Protein AF-0000000075973273 (afdb_homodimer)

pLDDT: mean 91.31, std 11.14, range [22.12, 98.62]

Secondary structure (DSSP, 8-state):
-PPEEEE--GGGT-EEEEEEEES-S-HHHHHHHHHTT---SEEE-GGG-S-HHHHHHHHHHHHHHHHTT--SSSSHHHHHHHHH-S-S-HHHHHHHHB--TT-S-EEEEEEESSS--THHHHGGG--SEEE-GGGGGGT--HHHHHHHHT--HHHHTTS-HHHHHHHHHHHTTTTTS--/-PPEEEE--GGGT-EEEEEEEES-S-HHHHHHHHHTT---SEEE-GGG-S-HHHHHHHHHHHHHHHHTT--SSSSHHHHHHHHH-S-S-HHHHHHHHB--TT-S-EEEEEEESSS--THHHHGGG--SEEE-GGGGGGT--HHHHHHHHT--HHHHTTS-HHHHHHHHHHHTTTTTS--

InterPro domains:
  IPR013926 CGI121/TPRKB [PF08617] (21-173)
  IPR013926 CGI121/TPRKB [PTHR15840] (7-174)
  IPR036504 CGI121/TPRKB superfamily [G3DSA:3.30.2380.10] (3-175)
  IPR036504 CGI121/TPRKB superfamily [SSF143870] (15-152)

Radius of gyration: 20.42 Å; Cα contacts (8 Å, |Δi|>4): 675; chains: 2; bounding box: 38×59×50 Å

Organism: Ladona fulva (NCBI:txid123851)

Solvent-accessible surface area (backbone atoms only — not comparable to full-atom values): 19280 Å² total; per-residue (Å²): 129,78,62,46,75,44,78,45,42,70,92,67,53,34,33,37,35,42,38,27,35,37,72,34,74,48,35,48,62,51,51,53,35,48,76,70,61,76,49,76,50,28,54,30,33,40,40,68,37,78,50,72,48,57,52,51,54,20,41,43,54,20,52,54,28,48,75,65,72,56,57,89,47,94,44,58,41,56,25,24,32,32,31,65,28,65,56,86,47,60,69,58,17,41,61,67,37,24,66,53,59,80,43,37,50,36,30,40,38,28,69,27,65,66,91,66,54,54,49,73,71,49,57,80,72,55,52,50,43,74,47,66,62,86,54,40,56,81,54,34,34,65,69,60,37,28,62,70,67,66,54,52,73,74,47,52,76,63,34,54,66,69,40,54,50,46,10,42,35,37,33,48,64,51,69,70,59,74,124,131,80,62,48,73,44,76,44,41,71,92,66,54,34,32,38,36,41,39,28,35,36,70,36,73,48,35,46,61,50,50,52,35,48,76,70,61,75,47,76,52,30,53,29,33,41,40,70,36,78,50,72,49,56,52,50,53,21,41,41,53,20,52,54,28,48,76,66,73,57,60,88,49,94,43,58,42,56,25,26,33,32,31,65,27,65,56,86,48,58,69,59,16,42,61,67,36,26,66,52,59,80,42,38,50,36,30,40,37,29,69,27,65,68,90,64,54,53,49,74,72,49,56,82,72,54,54,51,44,74,45,68,61,86,54,40,54,83,53,35,35,66,70,60,38,28,61,70,66,67,56,51,72,75,45,52,76,63,34,55,65,69,40,55,50,46,9,41,37,37,33,49,64,52,71,70,59,74,124

Sequence (358 aa):
MTPEEFELDKSTNSFVQIALFRNVQNTKELKAMLLSGQLECSMINPALILAPFQIVIAVNKAVLSENQKKLTTRNVFTEVLYNLSASKNITQSLKRFGINEDDKSLVVVAIRKNEISSLDRVLPLISGDQCPIGEIKSLTDITLIQKTYNVKDEELKASQLLDSIVSRISAKDIFTFKMMTPEEFELDKSTNSFVQIALFRNVQNTKELKAMLLSGQLECSMINPALILAPFQIVIAVNKAVLSENQKKLTTRNVFTEVLYNLSASKNITQSLKRFGINEDDKSLVVVAIRKNEISSLDRVLPLISGDQCPIGEIKSLTDITLIQKTYNVKDEELKASQLLDSIVSRISAKDIFTFKM

Nearest PDB structures (foldseek):
  3enp-assembly2_A  TM=9.331E-01  e=2.075E-17  Homo sapiens
  7sza-assembly1_B  TM=9.615E-01  e=9.209E-17  Homo sapiens
  4ww9-assembly1_B  TM=8.435E-01  e=1.060E-13  Saccharomyces cerevisiae S288C
  4xah-assembly1_A  TM=8.588E-01  e=2.365E-13  Saccharomyces cerevisiae S288C
  4wwa-assembly1_B  TM=8.255E-01  e=2.210E-12  Saccharomyces cerevisiae S288C

Structure (mmCIF, N/CA/C/O backbone):
data_AF-0000000075973273-model_v1
#
loop_
_entity.id
_entity.type
_entity.pdbx_description
1 polymer 'EKC/KEOPS complex subunit TPRKB'
#
loop_
_atom_site.group_PDB
_atom_site.id
_atom_site.type_symbol
_atom_site.label_atom_id
_atom_site.label_alt_id
_atom_site.label_comp_id
_atom_site.label_asym_id
_atom_site.label_entity_id
_atom_site.label_seq_id
_atom_site.pdbx_PDB_ins_code
_atom_site.Cartn_x
_atom_site.Cartn_y
_atom_site.Cartn_z
_atom_site.occupancy
_atom_site.B_iso_or_equiv
_atom_site.auth_seq_id
_atom_site.auth_comp_id
_atom_site.auth_asym_id
_atom_site.auth_atom_id
_atom_site.pdbx_PDB_model_num
ATOM 1 N N . MET A 1 1 ? 4.047 23.016 -12.125 1 66.06 1 MET A N 1
ATOM 2 C CA . MET A 1 1 ? 4.289 21.578 -12.148 1 66.06 1 MET A CA 1
ATOM 3 C C . MET A 1 1 ? 3.053 20.797 -11.695 1 66.06 1 MET A C 1
ATOM 5 O O . MET A 1 1 ? 2.289 21.281 -10.859 1 66.06 1 MET A O 1
ATOM 9 N N . THR A 1 2 ? 2.715 19.812 -12.422 1 75.5 2 THR A N 1
ATOM 10 C CA . THR A 1 2 ? 1.465 19.094 -12.203 1 75.5 2 THR A CA 1
ATOM 11 C C . THR A 1 2 ? 1.601 18.109 -11.047 1 75.5 2 THR A C 1
ATOM 13 O O . THR A 1 2 ? 2.609 17.406 -10.938 1 75.5 2 THR A O 1
ATOM 16 N N . PRO A 1 3 ? 0.716 18.188 -10.141 1 81.06 3 PRO A N 1
ATOM 17 C CA . PRO A 1 3 ? 0.708 17.203 -9.055 1 81.06 3 PRO A CA 1
ATOM 18 C C . PRO A 1 3 ? 0.688 15.773 -9.562 1 81.06 3 PRO A C 1
ATOM 20 O O . PRO A 1 3 ? 0.184 15.508 -10.656 1 81.06 3 PRO A O 1
ATOM 23 N N . GLU A 1 4 ? 1.385 14.914 -8.836 1 85.25 4 GLU A N 1
ATOM 24 C CA . GLU A 1 4 ? 1.344 13.5 -9.195 1 85.25 4 GLU A CA 1
ATOM 25 C C . GLU A 1 4 ? 0.091 12.828 -8.641 1 85.25 4 GLU A C 1
ATOM 27 O O . GLU A 1 4 ? -0.347 13.141 -7.531 1 85.25 4 GLU A O 1
ATOM 32 N N . GLU A 1 5 ? -0.424 11.945 -9.516 1 86.5 5 GLU A N 1
ATOM 33 C CA . GLU A 1 5 ? -1.646 11.25 -9.133 1 86.5 5 GLU A CA 1
ATOM 34 C C . GLU A 1 5 ? -1.407 9.742 -9.016 1 86.5 5 GLU A C 1
ATOM 36 O O . GLU A 1 5 ? -0.695 9.156 -9.828 1 86.5 5 GLU A O 1
ATOM 41 N N . PHE A 1 6 ? -1.956 9.164 -7.914 1 87.06 6 PHE A N 1
ATOM 42 C CA . PHE A 1 6 ? -1.873 7.727 -7.672 1 87.06 6 PHE A CA 1
ATOM 43 C C . PHE A 1 6 ? -3.262 7.133 -7.465 1 87.06 6 PHE A C 1
ATOM 45 O O . PHE A 1 6 ? -4.133 7.773 -6.871 1 87.06 6 PHE A O 1
ATOM 52 N N . GLU A 1 7 ? -3.473 5.992 -8.07 1 85.19 7 GLU A N 1
ATOM 53 C CA . GLU A 1 7 ? -4.742 5.309 -7.855 1 85.19 7 GLU A CA 1
ATOM 54 C C . GLU A 1 7 ? -4.758 4.578 -6.516 1 85.19 7 GLU A C 1
ATOM 56 O O . GLU A 1 7 ? -3.766 3.951 -6.133 1 85.19 7 GLU A O 1
ATOM 61 N N . LEU A 1 8 ? -5.82 4.801 -5.75 1 89.94 8 LEU A N 1
ATOM 62 C CA . LEU A 1 8 ? -6.066 4.051 -4.523 1 89.94 8 LEU A CA 1
ATOM 63 C C . LEU A 1 8 ? -6.727 2.711 -4.832 1 89.94 8 LEU A C 1
ATOM 65 O O . LEU A 1 8 ? -6.777 2.289 -5.988 1 89.94 8 LEU A O 1
ATOM 69 N N . ASP A 1 9 ? -7.074 1.995 -3.746 1 85.81 9 ASP A N 1
ATOM 70 C CA . ASP A 1 9 ? -7.836 0.767 -3.949 1 85.81 9 ASP A CA 1
ATOM 71 C C . ASP A 1 9 ? -9.07 1.024 -4.809 1 85.81 9 ASP A C 1
ATOM 73 O O . ASP A 1 9 ? -9.797 1.996 -4.59 1 85.81 9 ASP A O 1
ATOM 77 N N . LYS A 1 10 ? -9.219 0.272 -5.832 1 79.38 10 LYS A N 1
ATOM 78 C CA . LYS A 1 10 ? -10.305 0.473 -6.781 1 79.38 10 LYS A CA 1
ATOM 79 C C . LYS A 1 10 ? -11.656 0.5 -6.074 1 79.38 10 LYS A C 1
ATOM 81 O O . LYS A 1 10 ? -12.586 1.179 -6.516 1 79.38 10 LYS A O 1
ATOM 86 N N . SER A 1 11 ? -11.742 -0.285 -4.98 1 81.69 11 SER A N 1
ATOM 87 C CA . SER A 1 11 ? -12.992 -0.301 -4.234 1 81.69 11 SER A CA 1
ATOM 88 C C . SER A 1 11 ? -13.328 1.084 -3.693 1 81.69 11 SER A C 1
ATOM 90 O O . SER A 1 11 ? -14.477 1.349 -3.324 1 81.69 11 SER A O 1
ATOM 92 N N . THR A 1 12 ? -12.367 1.935 -3.619 1 86.19 12 THR A N 1
ATOM 93 C CA . THR A 1 12 ? -12.594 3.271 -3.084 1 86.19 12 THR A CA 1
ATOM 94 C C . THR A 1 12 ? -13.07 4.219 -4.184 1 86.19 12 THR A C 1
ATOM 96 O O . THR A 1 12 ? -13.586 5.301 -3.896 1 86.19 12 THR A O 1
ATOM 99 N N . ASN A 1 13 ? -12.828 3.953 -5.422 1 86.81 13 ASN A N 1
ATOM 100 C CA . ASN A 1 13 ? -13.117 4.805 -6.566 1 86.81 13 ASN A CA 1
ATOM 101 C C . ASN A 1 13 ? -12.523 6.199 -6.395 1 86.81 13 ASN A C 1
ATOM 103 O O . ASN A 1 13 ? -13.211 7.203 -6.605 1 86.81 13 ASN A O 1
ATOM 107 N N . SER A 1 14 ? -11.32 6.184 -5.875 1 90.88 14 SER A N 1
ATOM 108 C CA . SER A 1 14 ? -10.688 7.457 -5.547 1 90.88 14 SER A CA 1
ATOM 109 C C . SER A 1 14 ? -9.234 7.484 -6 1 90.88 14 SER A C 1
ATOM 111 O O . SER A 1 14 ? -8.633 6.434 -6.242 1 90.88 14 SER A O 1
ATOM 113 N N . PHE A 1 15 ? -8.742 8.695 -6.164 1 92.19 15 PHE A N 1
ATOM 114 C CA . PHE A 1 15 ? -7.344 8.969 -6.484 1 92.19 15 PHE A CA 1
ATOM 115 C C . PHE A 1 15 ? -6.73 9.922 -5.469 1 92.19 15 PHE A C 1
ATOM 117 O O . PHE A 1 15 ? -7.445 10.711 -4.844 1 92.19 15 PHE A O 1
ATOM 124 N N . VAL A 1 16 ? -5.484 9.75 -5.344 1 94.69 16 VAL A N 1
ATOM 125 C CA . VAL A 1 16 ? -4.773 10.695 -4.488 1 94.69 16 VAL A CA 1
ATOM 126 C C . VAL A 1 16 ? -3.812 11.531 -5.332 1 94.69 16 VAL A C 1
ATOM 128 O O . VAL A 1 16 ? -3.172 11.016 -6.25 1 94.69 16 VAL A O 1
ATOM 131 N N . GLN A 1 17 ? -3.844 12.789 -5.078 1 95.44 17 GLN A N 1
ATOM 132 C CA . GLN A 1 17 ? -2.91 13.727 -5.699 1 95.44 17 GLN A CA 1
ATOM 133 C C . GLN A 1 17 ? -1.927 14.281 -4.676 1 95.44 17 GLN A C 1
ATOM 135 O O . GLN A 1 17 ? -2.326 14.688 -3.582 1 95.44 17 GLN A O 1
ATOM 140 N N . ILE A 1 18 ? -0.622 14.258 -5.02 1 96.75 18 ILE A N 1
ATOM 141 C CA . ILE A 1 18 ? 0.433 14.664 -4.098 1 96.75 18 ILE A CA 1
ATOM 142 C C . ILE A 1 18 ? 1.313 15.727 -4.758 1 96.75 18 ILE A C 1
ATOM 144 O O . ILE A 1 18 ? 1.736 15.562 -5.906 1 96.75 18 ILE A O 1
ATOM 148 N N . ALA A 1 19 ? 1.537 16.828 -4.07 1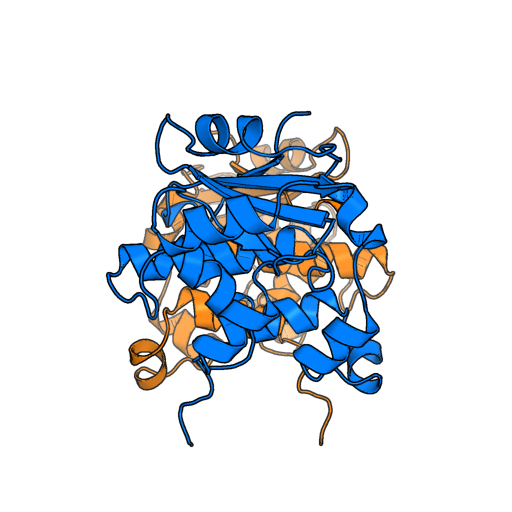 97.19 19 ALA A N 1
ATOM 149 C CA . ALA A 1 19 ? 2.445 17.875 -4.535 1 97.19 19 ALA A CA 1
ATOM 150 C C . ALA A 1 19 ? 3.455 18.234 -3.451 1 97.19 19 ALA A C 1
ATOM 152 O O . ALA A 1 19 ? 3.107 18.312 -2.27 1 97.19 19 ALA A O 1
ATOM 153 N N . LEU A 1 20 ? 4.68 18.469 -3.869 1 97.56 20 LEU A N 1
ATOM 154 C CA . LEU A 1 20 ? 5.77 18.859 -2.977 1 97.56 20 LEU A CA 1
ATOM 155 C C . LEU A 1 20 ? 6.152 20.328 -3.195 1 97.56 20 LEU A C 1
ATOM 157 O O . LEU A 1 20 ? 6.254 20.781 -4.336 1 97.56 20 LEU A O 1
ATOM 161 N N . PHE A 1 21 ? 6.348 21.078 -2.059 1 98.06 21 PHE A N 1
ATOM 162 C CA . PHE A 1 21 ? 6.758 22.469 -2.133 1 98.06 21 PHE A CA 1
ATOM 163 C C . PHE A 1 21 ? 7.992 22.719 -1.277 1 98.06 21 PHE A C 1
ATOM 165 O O . PHE A 1 21 ? 8.117 22.172 -0.18 1 98.06 21 PHE A O 1
ATOM 172 N N . ARG A 1 22 ? 8.844 23.594 -1.781 1 97.88 22 ARG A N 1
ATOM 173 C CA . ARG A 1 22 ? 9.984 24.141 -1.048 1 97.88 22 ARG A CA 1
ATOM 174 C C . ARG A 1 22 ? 9.914 25.656 -0.975 1 97.88 22 ARG A C 1
ATOM 176 O O . ARG A 1 22 ? 9.109 26.281 -1.675 1 97.88 22 ARG A O 1
ATOM 183 N N . ASN A 1 23 ? 10.688 26.25 -0.032 1 98.12 23 ASN A N 1
ATOM 184 C CA . ASN A 1 23 ? 10.789 27.688 0.14 1 98.12 23 ASN A CA 1
ATOM 185 C C . ASN A 1 23 ? 9.422 28.328 0.35 1 98.12 23 ASN A C 1
ATOM 187 O O . ASN A 1 23 ? 9.109 29.344 -0.267 1 98.12 23 ASN A O 1
ATOM 191 N N . VAL A 1 24 ? 8.633 27.672 1.086 1 98.5 24 VAL A N 1
ATOM 192 C CA . VAL A 1 24 ? 7.297 28.188 1.363 1 98.5 24 VAL A CA 1
ATOM 193 C C . VAL A 1 24 ? 7.387 29.375 2.312 1 98.5 24 VAL A C 1
ATOM 195 O O . VAL A 1 24 ? 8.109 29.328 3.311 1 98.5 24 VAL A O 1
ATOM 198 N N . GLN A 1 25 ? 6.562 30.391 2.068 1 98.31 25 GLN A N 1
ATOM 199 C CA . GLN A 1 25 ? 6.695 31.656 2.795 1 98.31 25 GLN A CA 1
ATOM 200 C C . GLN A 1 25 ? 5.469 31.906 3.668 1 98.31 25 GLN A C 1
ATOM 202 O O . GLN A 1 25 ? 5.488 32.812 4.523 1 98.31 25 GLN A O 1
ATOM 207 N N . ASN A 1 26 ? 4.438 31.266 3.492 1 98.31 26 ASN A N 1
ATOM 208 C CA . ASN A 1 26 ? 3.205 31.609 4.188 1 98.31 26 ASN A CA 1
ATOM 209 C C . ASN A 1 26 ? 2.609 30.406 4.914 1 98.31 26 ASN A C 1
ATOM 211 O O . ASN A 1 26 ? 1.39 30.234 4.926 1 98.31 26 ASN A O 1
ATOM 215 N N . THR A 1 27 ? 3.42 29.516 5.508 1 98.25 27 THR A N 1
ATOM 216 C CA . THR A 1 27 ? 2.973 28.312 6.188 1 98.25 27 THR A CA 1
ATOM 217 C C . THR A 1 27 ? 2.059 28.656 7.359 1 98.25 27 THR A C 1
ATOM 219 O O . THR A 1 27 ? 1.108 27.922 7.645 1 98.25 27 THR A O 1
ATOM 222 N N . LYS A 1 28 ? 2.34 29.719 8.086 1 97.88 28 LYS A N 1
ATOM 223 C CA . LYS A 1 28 ? 1.502 30.141 9.203 1 97.88 28 LYS A CA 1
ATOM 224 C C . LYS A 1 28 ? 0.063 30.375 8.75 1 97.88 28 LYS A C 1
ATOM 226 O O . LYS A 1 28 ? -0.879 29.922 9.406 1 97.88 28 LYS A O 1
ATOM 231 N N . GLU A 1 29 ? -0.083 31.109 7.703 1 98.06 29 GLU A N 1
ATOM 232 C CA . GLU A 1 29 ? -1.403 31.391 7.145 1 98.06 29 GLU A CA 1
ATOM 233 C C . GLU A 1 29 ? -2.096 30.109 6.695 1 98.06 29 GLU A C 1
ATOM 235 O O . GLU A 1 29 ? -3.291 29.938 6.934 1 98.06 29 GLU A O 1
ATOM 240 N N . LEU A 1 30 ? -1.359 29.25 6.023 1 98.19 30 LEU A N 1
ATOM 241 C CA . LEU A 1 30 ? -1.908 27.984 5.547 1 98.19 30 LEU A CA 1
ATOM 242 C C . LEU A 1 30 ? -2.412 27.141 6.711 1 98.19 30 LEU A C 1
ATOM 244 O O . LEU A 1 30 ? -3.508 26.578 6.645 1 98.19 30 LEU A O 1
ATOM 248 N N . LYS A 1 31 ? -1.587 27.047 7.695 1 97.75 31 LYS A N 1
ATOM 249 C CA . LYS A 1 31 ? -1.957 26.266 8.875 1 97.75 31 LYS A CA 1
ATOM 250 C C . LYS A 1 31 ? -3.242 26.797 9.5 1 97.75 31 LYS A C 1
ATOM 252 O O . LYS A 1 31 ? -4.117 26.031 9.898 1 97.75 31 LYS A O 1
ATOM 257 N N . ALA A 1 32 ? -3.412 28.078 9.617 1 97 32 ALA A N 1
ATOM 258 C CA . ALA A 1 32 ? -4.621 28.703 10.148 1 97 32 ALA A CA 1
ATOM 259 C C . ALA A 1 32 ? -5.844 28.328 9.312 1 97 32 ALA A C 1
ATOM 261 O O . ALA A 1 32 ? -6.914 28.047 9.859 1 97 32 ALA A O 1
ATOM 262 N N . MET A 1 33 ? -5.699 28.312 8.062 1 96.88 33 MET A N 1
ATOM 263 C CA . MET A 1 33 ? -6.797 27.969 7.168 1 96.88 33 MET A CA 1
ATOM 264 C C . MET A 1 33 ? -7.184 26.5 7.332 1 96.88 33 MET A C 1
ATOM 266 O O . MET A 1 33 ? -8.367 26.141 7.246 1 96.88 33 MET A O 1
ATOM 270 N N . LEU A 1 34 ? -6.203 25.609 7.523 1 95.94 34 LEU A N 1
ATOM 271 C CA . LEU A 1 34 ? -6.469 24.203 7.762 1 95.94 34 LEU A CA 1
ATOM 272 C C . LEU A 1 34 ? -7.277 24 9.039 1 95.94 34 LEU A C 1
ATOM 274 O O . LEU A 1 34 ? -8.266 23.266 9.047 1 95.94 34 LEU A O 1
ATOM 278 N N . LEU A 1 35 ? -6.836 24.688 10.07 1 94.12 35 LEU A N 1
ATOM 279 C CA . LEU A 1 35 ? -7.449 24.547 11.383 1 94.12 35 LEU A CA 1
ATOM 280 C C . LEU A 1 35 ? -8.875 25.078 11.375 1 94.12 35 LEU A C 1
ATOM 282 O O . LEU A 1 35 ? -9.742 24.562 12.094 1 94.12 35 LEU A O 1
ATOM 286 N N . SER A 1 36 ? -9.164 26 10.516 1 95.06 36 SER A N 1
ATOM 287 C CA . SER A 1 36 ? -10.5 26.594 10.445 1 95.06 36 SER A CA 1
ATOM 288 C C . SER A 1 36 ? -11.383 25.828 9.453 1 95.06 36 SER A C 1
ATOM 290 O O . SER A 1 36 ? -12.555 26.188 9.273 1 95.06 36 SER A O 1
ATOM 292 N N . GLY A 1 37 ? -10.828 24.906 8.75 1 93.38 37 GLY A N 1
ATOM 293 C CA . GLY A 1 37 ? -11.609 24.078 7.848 1 93.38 37 GLY A CA 1
ATOM 294 C C . GLY A 1 37 ? -11.82 24.703 6.484 1 93.38 37 GLY A C 1
ATOM 295 O O . GLY A 1 37 ? -12.68 24.266 5.719 1 93.38 37 GLY A O 1
ATOM 296 N N . GLN A 1 38 ? -11.031 25.641 6.129 1 95.06 38 GLN A N 1
ATOM 297 C CA . GLN A 1 38 ? -11.195 26.344 4.867 1 95.06 38 GLN A CA 1
ATOM 298 C C . GLN A 1 38 ? -10.531 25.594 3.717 1 95.06 38 GLN A C 1
ATOM 300 O O . GLN A 1 38 ? -10.797 25.875 2.547 1 95.06 38 GLN A O 1
ATOM 305 N N . LEU A 1 39 ? -9.633 24.734 4.047 1 95.75 39 LEU A N 1
ATOM 306 C CA . LEU A 1 39 ? -8.922 23.969 3.027 1 95.75 39 LEU A CA 1
ATOM 307 C C . LEU A 1 39 ? -9.281 22.5 3.105 1 95.75 39 LEU A C 1
ATOM 309 O O . LEU A 1 39 ? -9.359 21.922 4.195 1 95.75 39 LEU A O 1
ATOM 313 N N . GLU A 1 40 ? -9.539 21.906 1.957 1 94.5 40 GLU A N 1
ATOM 314 C CA . GLU A 1 40 ? -9.828 20.484 1.852 1 94.5 40 GLU A CA 1
ATOM 315 C C . GLU A 1 40 ? -8.609 19.719 1.353 1 94.5 40 GLU A C 1
ATOM 317 O O . GLU A 1 40 ? -8.586 19.234 0.213 1 94.5 40 GLU A O 1
ATOM 322 N N . CYS A 1 41 ? -7.656 19.547 2.215 1 97.5 41 CYS A N 1
ATOM 323 C CA . CYS A 1 41 ? -6.418 18.828 1.931 1 97.5 41 CYS A CA 1
ATOM 324 C C . CYS A 1 41 ? -5.652 18.531 3.215 1 97.5 41 CYS A C 1
ATOM 326 O O . CYS A 1 41 ? -6.043 18.969 4.293 1 97.5 41 CYS A O 1
ATOM 328 N N . SER A 1 42 ? -4.676 17.672 3.086 1 97.94 42 SER A N 1
ATOM 329 C CA . SER A 1 42 ? -3.674 17.5 4.137 1 97.94 42 SER A CA 1
ATOM 330 C C . SER A 1 42 ? -2.375 18.219 3.777 1 97.94 42 SER A C 1
ATOM 332 O O . SER A 1 42 ? -1.973 18.234 2.613 1 97.94 42 SER A O 1
ATOM 334 N N . MET A 1 43 ? -1.73 18.797 4.715 1 98.62 43 MET A N 1
ATOM 335 C CA . MET A 1 43 ? -0.371 19.312 4.555 1 98.62 43 MET A CA 1
ATOM 336 C C . MET A 1 43 ? 0.582 18.625 5.535 1 98.62 43 MET A C 1
ATOM 338 O O . MET A 1 43 ? 0.381 18.703 6.75 1 98.62 43 MET A O 1
ATOM 342 N N . ILE A 1 44 ? 1.615 18.016 4.992 1 98.62 44 ILE A N 1
ATOM 343 C CA . ILE A 1 44 ? 2.447 17.062 5.73 1 98.62 44 ILE A CA 1
ATOM 344 C C . ILE A 1 44 ? 3.887 17.578 5.777 1 98.62 44 ILE A C 1
ATOM 346 O O . ILE A 1 44 ? 4.395 18.109 4.789 1 98.62 44 ILE A O 1
ATOM 350 N N . ASN A 1 45 ? 4.504 17.391 6.914 1 98.06 45 ASN A N 1
ATOM 351 C CA . ASN A 1 45 ? 5.941 17.609 7.055 1 98.06 45 ASN A CA 1
ATOM 352 C C . ASN A 1 45 ? 6.746 16.609 6.242 1 98.06 45 ASN A C 1
ATOM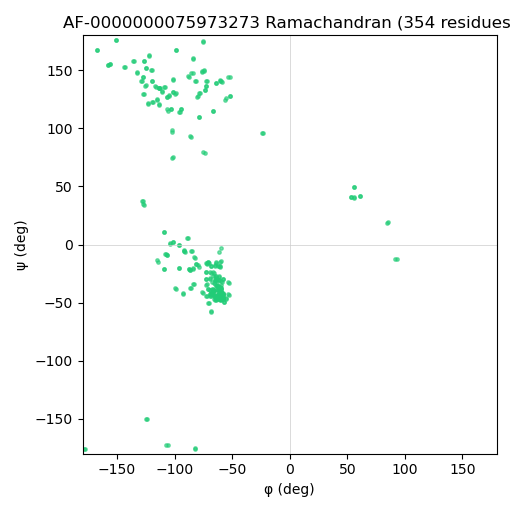 354 O O . ASN A 1 45 ? 6.754 15.414 6.559 1 98.06 45 ASN A O 1
ATOM 358 N N . PRO A 1 46 ? 7.477 17.047 5.25 1 98 46 PRO A N 1
ATOM 359 C CA . PRO A 1 46 ? 8.18 16.109 4.379 1 98 46 PRO A CA 1
ATOM 360 C C . PRO A 1 46 ? 9.32 15.383 5.094 1 98 46 PRO A C 1
ATOM 362 O O . PRO A 1 46 ? 9.766 14.328 4.641 1 98 46 PRO A O 1
ATOM 365 N N . ALA A 1 47 ? 9.805 15.875 6.195 1 97.81 47 ALA A N 1
ATOM 366 C CA . ALA A 1 47 ? 10.938 15.281 6.906 1 97.81 47 ALA A CA 1
ATOM 367 C C . ALA A 1 47 ? 10.609 13.867 7.367 1 97.81 47 ALA A C 1
ATOM 369 O O . ALA A 1 47 ? 11.516 13.055 7.578 1 97.81 47 ALA A O 1
ATOM 370 N N . LEU A 1 48 ? 9.305 13.539 7.414 1 97.69 48 LEU A N 1
ATOM 371 C CA . LEU A 1 48 ? 8.883 12.258 7.965 1 97.69 48 LEU A CA 1
ATO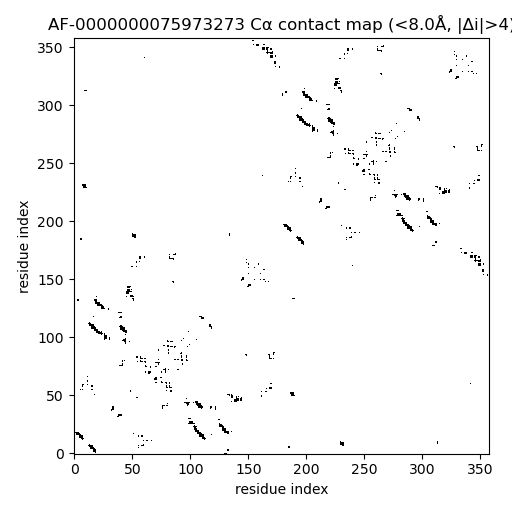M 372 C C . LEU A 1 48 ? 8.375 11.336 6.867 1 97.69 48 LEU A C 1
ATOM 374 O O . LEU A 1 48 ? 7.785 10.289 7.152 1 97.69 48 LEU A O 1
ATOM 378 N N . ILE A 1 49 ? 8.562 11.68 5.637 1 97.75 49 ILE A N 1
ATOM 379 C CA . ILE A 1 49 ? 8.078 10.906 4.508 1 97.75 49 ILE A CA 1
ATOM 380 C C . ILE A 1 49 ? 9.258 10.336 3.721 1 97.75 49 ILE A C 1
ATOM 382 O O . ILE A 1 49 ? 10.109 11.086 3.24 1 97.75 49 ILE A O 1
ATOM 386 N N . LEU A 1 50 ? 9.312 9.07 3.625 1 95.81 50 LEU A N 1
ATOM 387 C CA . LEU A 1 50 ? 10.398 8.398 2.93 1 95.81 50 LEU A CA 1
ATOM 388 C C . LEU A 1 50 ? 10.109 8.297 1.437 1 95.81 50 LEU A C 1
ATOM 390 O O . LEU A 1 50 ? 11.031 8.328 0.618 1 95.81 50 LEU A O 1
ATOM 394 N N . ALA A 1 51 ? 8.844 8.062 1.036 1 94.06 51 ALA A N 1
ATOM 395 C CA . ALA A 1 51 ? 8.406 7.875 -0.347 1 94.06 51 ALA A CA 1
ATOM 396 C C . ALA A 1 51 ? 6.922 8.172 -0.501 1 94.06 51 ALA A C 1
ATOM 398 O O . ALA A 1 51 ? 6.156 8.07 0.462 1 94.06 51 ALA A O 1
ATOM 399 N N . PRO A 1 52 ? 6.461 8.562 -1.731 1 95 52 PRO A N 1
ATOM 400 C CA . PRO A 1 52 ? 5.039 8.852 -1.947 1 95 52 PRO A CA 1
ATOM 401 C C . PRO A 1 52 ? 4.145 7.66 -1.613 1 95 52 PRO A C 1
ATOM 403 O O . PRO A 1 52 ? 3.006 7.844 -1.171 1 95 52 PRO A O 1
ATOM 406 N N . PHE A 1 53 ? 4.652 6.461 -1.778 1 93.38 53 PHE A N 1
ATOM 407 C CA . PHE A 1 53 ? 3.877 5.258 -1.514 1 93.38 53 PHE A CA 1
ATOM 408 C C . PHE A 1 53 ? 3.441 5.203 -0.054 1 93.38 53 PHE A C 1
ATOM 410 O O . PHE A 1 53 ? 2.355 4.711 0.258 1 93.38 53 PHE A O 1
ATOM 417 N N . GLN A 1 54 ? 4.32 5.664 0.824 1 95 54 GLN A N 1
ATOM 418 C CA . GLN A 1 54 ? 3.988 5.777 2.24 1 95 54 GLN A CA 1
ATOM 419 C C . GLN A 1 54 ? 2.691 6.559 2.439 1 95 54 GLN A C 1
ATOM 421 O O . GLN A 1 54 ? 1.823 6.145 3.209 1 95 54 GLN A O 1
ATOM 426 N N . ILE A 1 55 ? 2.527 7.633 1.721 1 97.06 55 ILE A N 1
ATOM 427 C CA . ILE A 1 55 ? 1.349 8.492 1.775 1 97.06 55 ILE A CA 1
ATOM 428 C C . ILE A 1 55 ? 0.148 7.758 1.179 1 97.06 55 ILE A C 1
ATOM 430 O O . ILE A 1 55 ? -0.955 7.812 1.728 1 97.06 55 ILE A O 1
ATOM 434 N N . VAL A 1 56 ? 0.362 7.113 0.125 1 94.81 56 VAL A N 1
ATOM 435 C CA . VAL A 1 56 ? -0.707 6.402 -0.569 1 94.81 56 VAL A CA 1
ATOM 436 C C . VAL A 1 56 ? -1.35 5.391 0.375 1 94.81 56 VAL A C 1
ATOM 438 O O . VAL A 1 56 ? -2.576 5.285 0.44 1 94.81 56 VAL A O 1
ATOM 441 N N . ILE A 1 57 ? -0.567 4.691 1.134 1 94 57 ILE A N 1
ATOM 442 C CA . ILE A 1 57 ? -1.072 3.693 2.068 1 94 57 ILE A CA 1
ATOM 443 C C . ILE A 1 57 ? -1.932 4.371 3.135 1 94 57 ILE A C 1
ATOM 445 O O . ILE A 1 57 ? -3.037 3.912 3.434 1 94 57 ILE A O 1
ATOM 449 N N . ALA A 1 58 ? -1.408 5.43 3.682 1 96.44 58 ALA A N 1
ATOM 450 C CA . ALA A 1 58 ? -2.129 6.16 4.723 1 96.44 58 ALA A CA 1
ATOM 451 C C . ALA A 1 58 ? -3.447 6.715 4.191 1 96.44 58 ALA A C 1
ATOM 453 O O . ALA A 1 58 ? -4.465 6.68 4.883 1 96.44 58 ALA A O 1
ATOM 454 N N . VAL A 1 59 ? -3.43 7.191 2.963 1 96.69 59 VAL A N 1
ATOM 455 C CA . VAL A 1 59 ? -4.625 7.758 2.348 1 96.69 59 VAL A CA 1
ATOM 456 C C . VAL A 1 59 ? -5.645 6.652 2.086 1 96.69 59 VAL A C 1
ATOM 458 O O . VAL A 1 59 ? -6.84 6.836 2.318 1 96.69 59 VAL A O 1
ATOM 461 N N . ASN A 1 60 ? -5.195 5.566 1.576 1 93.38 60 ASN A N 1
ATOM 462 C CA . ASN A 1 60 ? -6.102 4.449 1.336 1 93.38 60 ASN A CA 1
ATOM 463 C C . ASN A 1 60 ? -6.844 4.047 2.607 1 93.38 60 ASN A C 1
ATOM 465 O O . ASN A 1 60 ? -8.055 3.844 2.584 1 93.38 60 ASN A O 1
ATOM 469 N N . LYS A 1 61 ? -6.102 3.936 3.662 1 93.38 61 LYS A N 1
ATOM 470 C CA . LYS A 1 61 ? -6.711 3.604 4.945 1 93.38 61 LYS A CA 1
ATOM 471 C C . LYS A 1 61 ? -7.723 4.664 5.367 1 93.38 61 LYS A C 1
ATOM 473 O O . LYS A 1 61 ? -8.805 4.34 5.859 1 93.38 61 LYS A O 1
ATOM 478 N N . ALA A 1 62 ? -7.379 5.898 5.195 1 95.75 62 ALA A N 1
ATOM 479 C CA . ALA A 1 62 ? -8.258 7.004 5.582 1 95.75 62 ALA A CA 1
ATOM 480 C C . ALA A 1 62 ? -9.562 6.969 4.793 1 95.75 62 ALA A C 1
ATOM 482 O O . ALA A 1 62 ? -10.648 7.121 5.363 1 95.75 62 ALA A O 1
ATOM 483 N N . VAL A 1 63 ? -9.477 6.758 3.539 1 94.75 63 VAL A N 1
ATOM 484 C CA . VAL A 1 63 ? -10.656 6.738 2.68 1 94.75 63 VAL A CA 1
ATOM 485 C C . VAL A 1 63 ? -11.531 5.543 3.037 1 94.75 63 VAL A C 1
ATOM 487 O O . VAL A 1 63 ? -12.758 5.656 3.074 1 94.75 63 VAL A O 1
ATOM 490 N N . LEU A 1 64 ? -10.93 4.422 3.25 1 91.31 64 LEU A N 1
ATOM 491 C CA . LEU A 1 64 ? -11.688 3.246 3.666 1 91.31 64 LEU A CA 1
ATOM 492 C C . LEU A 1 64 ? -12.445 3.518 4.957 1 91.31 64 LEU A C 1
ATOM 494 O O . LEU A 1 64 ? -13.625 3.166 5.074 1 91.31 64 LEU A O 1
ATOM 498 N N . SER A 1 65 ? -11.797 4.117 5.957 1 92.88 65 SER A N 1
ATOM 499 C CA . SER A 1 65 ? -12.453 4.48 7.215 1 92.88 65 SER A CA 1
ATOM 500 C C . SER A 1 65 ? -13.602 5.457 6.977 1 92.88 65 SER A C 1
ATOM 502 O O . SER A 1 65 ? -14.656 5.34 7.598 1 92.88 65 SER A O 1
ATOM 504 N N . GLU A 1 66 ? -13.352 6.367 6.141 1 94.81 66 GLU A N 1
ATOM 505 C CA . GLU A 1 66 ? -14.391 7.34 5.828 1 94.81 66 GLU A CA 1
ATOM 506 C C . GLU A 1 66 ? -15.617 6.656 5.227 1 94.81 66 GLU A C 1
ATOM 508 O O . GLU A 1 66 ? -16.75 6.945 5.621 1 94.81 66 GLU A O 1
ATOM 513 N N . ASN A 1 67 ? -15.414 5.809 4.324 1 92.06 67 ASN A N 1
ATOM 514 C CA . ASN A 1 67 ? -16.484 5.09 3.654 1 92.06 67 ASN A CA 1
ATOM 515 C C . ASN A 1 67 ? -17.297 4.238 4.633 1 92.06 67 ASN A C 1
ATOM 517 O O . ASN A 1 67 ? -18.484 4.016 4.434 1 92.06 67 ASN A O 1
ATOM 521 N N . GLN A 1 68 ? -16.656 3.852 5.645 1 90.19 68 GLN A N 1
ATOM 522 C CA . GLN A 1 68 ? -17.312 3.016 6.648 1 90.19 68 GLN A CA 1
ATOM 523 C C . GLN A 1 68 ? -17.844 3.854 7.809 1 90.19 68 GLN A C 1
ATOM 525 O O . GLN A 1 68 ? -18.359 3.314 8.789 1 90.19 68 GLN A O 1
ATOM 530 N N . LYS A 1 69 ? -17.672 5.16 7.805 1 94 69 LYS A N 1
ATOM 531 C CA . LYS A 1 69 ? -18.109 6.09 8.844 1 94 69 LYS A CA 1
ATOM 532 C C . LYS A 1 69 ? -17.453 5.766 10.18 1 94 69 LYS A C 1
ATOM 534 O O . LYS A 1 69 ? -18.109 5.766 11.227 1 94 69 LYS A O 1
ATOM 539 N N . LYS A 1 70 ? -16.156 5.441 10.102 1 92.31 70 LYS A N 1
ATOM 540 C CA . LYS A 1 70 ? -15.406 5.059 11.289 1 92.31 70 LYS A CA 1
ATOM 541 C C . LYS A 1 70 ? -14.148 5.902 11.438 1 92.31 70 LYS A C 1
ATOM 543 O O . LYS A 1 70 ? -13.094 5.391 11.828 1 92.31 70 LYS A O 1
ATOM 548 N N . LEU A 1 71 ? -14.266 7.105 11.039 1 94.75 71 LEU A N 1
ATOM 549 C CA . LEU A 1 71 ? -13.117 7.988 11.203 1 94.75 71 LEU A CA 1
ATOM 550 C C . LEU A 1 71 ? -12.797 8.188 12.68 1 94.75 71 LEU A C 1
ATOM 552 O O . LEU A 1 71 ? -13.703 8.336 13.508 1 94.75 71 LEU A O 1
ATOM 556 N N . THR A 1 72 ? -11.555 8.18 12.953 1 93.81 72 THR A N 1
ATOM 557 C CA . THR A 1 72 ? -11.078 8.484 14.297 1 93.81 72 THR A CA 1
ATOM 558 C C . THR A 1 72 ? -10.969 9.992 14.508 1 93.81 72 THR A C 1
ATOM 560 O O . THR A 1 72 ? -11.203 10.484 15.609 1 93.81 72 THR A O 1
ATOM 563 N N . THR A 1 73 ? -10.617 10.695 13.453 1 96.06 73 THR A N 1
ATOM 564 C CA . THR A 1 73 ? -10.43 12.141 13.531 1 96.06 73 THR A CA 1
ATOM 565 C C . THR A 1 73 ? -11.586 12.875 12.859 1 96.06 73 THR A C 1
ATOM 567 O O . THR A 1 73 ? -12.57 12.25 12.461 1 96.06 73 THR A O 1
ATOM 570 N N . ARG A 1 74 ? -11.461 14.156 12.734 1 95.12 74 ARG A N 1
ATOM 571 C CA . ARG A 1 74 ? -12.562 15.031 12.352 1 95.12 74 ARG A CA 1
ATOM 572 C C . ARG A 1 74 ? -12.93 14.836 10.891 1 95.12 74 ARG A C 1
ATOM 574 O O . ARG A 1 74 ? -14.102 14.93 10.516 1 95.12 74 ARG A O 1
ATOM 581 N N . ASN A 1 75 ? -11.953 14.641 10.055 1 96.31 75 ASN A N 1
ATOM 582 C CA . ASN A 1 75 ? -12.203 14.445 8.633 1 96.31 75 ASN A CA 1
ATOM 583 C C . ASN A 1 75 ? -11.125 13.578 7.992 1 96.31 75 ASN A C 1
ATOM 585 O O . ASN A 1 75 ? -10.164 13.188 8.656 1 96.31 75 ASN A O 1
ATOM 589 N N . VAL A 1 76 ? -11.273 13.266 6.738 1 96.56 76 VAL A N 1
ATOM 590 C CA . VAL A 1 76 ? -10.422 12.32 6.031 1 96.56 76 VAL A CA 1
ATOM 591 C C . VAL A 1 76 ? -8.992 12.867 5.949 1 96.56 76 VAL A C 1
ATOM 593 O O . VAL A 1 76 ? -8.031 12.102 5.973 1 96.56 76 VAL A O 1
ATOM 596 N N . PHE A 1 77 ? -8.805 14.172 5.902 1 97.56 77 PHE A N 1
ATOM 597 C CA . PHE A 1 77 ? -7.488 14.781 5.734 1 97.56 77 PHE A CA 1
ATOM 598 C C . PHE A 1 77 ? -6.691 14.703 7.031 1 97.56 77 PHE A C 1
ATOM 600 O O . PHE A 1 77 ? -5.496 14.406 7.016 1 97.56 77 PHE A O 1
ATOM 607 N N . THR A 1 78 ? -7.379 14.961 8.164 1 97.5 78 THR A N 1
ATOM 608 C CA . THR A 1 78 ? -6.715 14.781 9.453 1 97.5 78 THR A CA 1
ATOM 609 C C . THR A 1 78 ? -6.469 13.297 9.727 1 97.5 78 THR A C 1
ATOM 611 O O . THR A 1 78 ? -5.488 12.938 10.383 1 97.5 78 THR A O 1
ATOM 614 N N . GLU A 1 79 ? -7.359 12.43 9.18 1 97.38 79 GLU A N 1
ATOM 615 C CA . GLU A 1 79 ? -7.195 10.984 9.32 1 97.38 79 GLU A CA 1
ATOM 616 C C . GLU A 1 79 ? -5.914 10.508 8.641 1 97.38 79 GLU A C 1
ATOM 618 O O . GLU A 1 79 ? -5.262 9.578 9.117 1 97.38 79 GLU A O 1
ATOM 623 N N . VAL A 1 80 ? -5.566 11.117 7.531 1 98 80 VAL A N 1
ATOM 624 C CA . VAL A 1 80 ? -4.332 10.781 6.828 1 98 80 VAL A CA 1
ATOM 625 C C . VAL A 1 80 ? -3.137 10.992 7.754 1 98 80 VAL A C 1
ATOM 627 O O . VAL A 1 80 ? -2.271 10.125 7.867 1 98 80 VAL A O 1
ATOM 630 N N . LEU A 1 81 ? -3.111 12.164 8.445 1 98.31 81 LEU A N 1
ATOM 631 C CA . LEU A 1 81 ? -2.025 12.469 9.367 1 98.31 81 LEU A CA 1
ATOM 632 C C . LEU A 1 81 ? -1.988 11.461 10.516 1 98.31 81 LEU A C 1
ATOM 634 O O . LEU A 1 81 ? -0.916 10.984 10.891 1 98.31 81 LEU A O 1
ATOM 638 N N . TYR A 1 82 ? -3.119 11.195 11 1 97.44 82 TYR A N 1
ATOM 639 C CA . TYR A 1 82 ? -3.244 10.227 12.078 1 97.44 82 TYR A CA 1
ATOM 640 C C . TYR A 1 82 ? -2.73 8.859 11.641 1 97.44 82 TYR A C 1
ATOM 642 O O . TYR A 1 82 ? -2.006 8.195 12.391 1 97.44 82 TYR A O 1
ATOM 650 N N . ASN A 1 83 ? -3.027 8.453 10.43 1 95.94 83 ASN A N 1
ATOM 651 C CA . ASN A 1 83 ? -2.637 7.145 9.922 1 95.94 83 ASN A CA 1
ATOM 652 C C . ASN A 1 83 ? -1.138 7.074 9.641 1 95.94 83 ASN A C 1
ATOM 654 O O . ASN A 1 83 ? -0.534 6.004 9.727 1 95.94 83 ASN A O 1
ATOM 658 N N . LEU A 1 84 ? -0.598 8.141 9.312 1 97.5 84 LEU A N 1
ATOM 659 C CA . LEU A 1 84 ? 0.837 8.172 9.055 1 97.5 84 LEU A CA 1
ATOM 660 C C . LEU A 1 84 ? 1.627 7.895 10.328 1 97.5 84 LEU A C 1
ATOM 662 O O . LEU A 1 84 ? 2.801 7.523 10.266 1 97.5 84 LEU A O 1
ATOM 666 N N . SER A 1 85 ? 1.048 8.148 11.398 1 94.81 85 SER A N 1
ATOM 667 C CA . SER A 1 85 ? 1.692 7.941 12.695 1 94.81 85 SER A CA 1
ATOM 668 C C . SER A 1 85 ? 1.479 6.52 13.203 1 94.81 85 SER A C 1
ATOM 670 O O . SER A 1 85 ? 0.43 5.922 12.961 1 94.81 85 SER A O 1
ATOM 672 N N . ALA A 1 86 ? 2.455 5.969 13.867 1 88.44 86 ALA A N 1
ATOM 673 C CA . ALA A 1 86 ? 2.283 4.691 14.555 1 88.44 86 ALA A CA 1
ATOM 674 C C . ALA A 1 86 ? 1.609 4.883 15.914 1 88.44 86 ALA A C 1
ATOM 676 O O . ALA A 1 86 ? 1.098 3.93 16.5 1 88.44 86 ALA A O 1
ATOM 677 N N . SER A 1 87 ? 1.618 6.098 16.359 1 88.44 87 SER A N 1
ATOM 678 C CA . SER A 1 87 ? 1.041 6.441 17.656 1 88.44 87 SER A CA 1
ATOM 679 C C . SER A 1 87 ? -0.482 6.48 17.594 1 88.44 87 SER A C 1
ATOM 681 O O . SER A 1 87 ? -1.055 6.902 16.594 1 88.44 87 SER A O 1
ATOM 683 N N . LYS A 1 88 ? -1.143 6.137 18.719 1 89.06 88 LYS A N 1
ATOM 684 C CA . LYS A 1 88 ? -2.596 6.227 18.828 1 89.06 88 LYS A CA 1
ATOM 685 C C . LYS A 1 88 ? -3.025 7.578 19.391 1 89.06 88 LYS A C 1
ATOM 687 O O . LYS A 1 88 ? -4.219 7.867 19.484 1 89.06 88 LYS A O 1
ATOM 692 N N . ASN A 1 89 ? -2.043 8.359 19.766 1 94.38 89 ASN A N 1
ATOM 693 C CA . ASN A 1 89 ? -2.342 9.703 20.25 1 94.38 89 ASN A CA 1
ATOM 694 C C . ASN A 1 89 ? -2.613 10.664 19.094 1 94.38 89 ASN A C 1
ATOM 696 O O . ASN A 1 89 ? -1.688 11.086 18.406 1 94.38 89 ASN A O 1
ATOM 700 N N . ILE A 1 90 ? -3.904 11.07 18.984 1 95.56 90 ILE A N 1
ATOM 701 C CA . ILE A 1 90 ? -4.363 11.891 17.859 1 95.56 90 ILE A CA 1
ATOM 702 C C . ILE A 1 90 ? -3.59 13.203 17.844 1 95.56 90 ILE A C 1
ATOM 704 O O . ILE A 1 90 ? -2.994 13.555 16.812 1 95.56 90 ILE A O 1
ATOM 708 N N . THR A 1 91 ? -3.492 13.844 19.047 1 96.06 91 THR A N 1
ATOM 709 C CA . THR A 1 91 ? -2.867 15.156 19.141 1 96.06 91 THR A CA 1
ATOM 710 C C . THR A 1 91 ? -1.396 15.086 18.75 1 96.06 91 THR A C 1
ATOM 712 O O . THR A 1 91 ? -0.918 15.914 17.969 1 96.06 91 THR A O 1
ATOM 715 N N . GLN A 1 92 ? -0.742 14.086 19.234 1 96.44 92 GLN A N 1
ATOM 716 C CA . GLN A 1 92 ? 0.672 13.906 18.922 1 96.44 92 GLN A CA 1
ATOM 717 C C . GLN A 1 92 ? 0.875 13.609 17.438 1 96.44 92 GLN A C 1
ATOM 719 O O . GLN A 1 92 ? 1.815 14.117 16.812 1 96.44 92 GLN A O 1
ATOM 724 N N . SER A 1 93 ? 0.026 12.828 16.875 1 96.69 93 SER A N 1
ATOM 725 C CA . SER A 1 93 ? 0.121 12.453 15.469 1 96.69 93 SER A CA 1
ATOM 726 C C . SER A 1 93 ? -0.047 13.664 14.562 1 96.69 93 SER A C 1
ATOM 728 O O . SER A 1 93 ? 0.733 13.859 13.633 1 96.69 93 SER A O 1
ATOM 730 N N . LEU A 1 94 ? -1.035 14.492 14.844 1 97.25 94 LEU A N 1
ATOM 731 C CA . LEU A 1 94 ? -1.32 15.672 14.023 1 97.25 94 LEU A CA 1
ATOM 732 C C . LEU A 1 94 ? -0.188 16.688 14.125 1 97.25 94 LEU A C 1
ATOM 734 O O . LEU A 1 94 ? 0.202 17.281 13.117 1 97.25 94 LEU A O 1
ATOM 738 N N . LYS A 1 95 ? 0.307 16.812 15.305 1 96.31 95 LYS A N 1
ATOM 739 C CA . LYS A 1 95 ? 1.399 17.766 15.523 1 96.31 95 LYS A CA 1
ATOM 740 C C . LYS A 1 95 ? 2.674 17.297 14.82 1 96.31 95 LYS A C 1
ATOM 742 O O . LYS A 1 95 ? 3.381 18.109 14.219 1 96.31 95 LYS A O 1
ATOM 747 N N . ARG A 1 96 ? 2.951 16.047 14.898 1 96.94 96 ARG A N 1
ATOM 748 C CA . ARG A 1 96 ? 4.195 15.492 14.383 1 96.94 96 ARG A CA 1
ATOM 749 C C . ARG A 1 96 ? 4.195 15.469 12.852 1 96.94 96 ARG A C 1
ATOM 751 O O . ARG A 1 96 ? 5.199 15.805 12.219 1 96.94 96 ARG A O 1
ATOM 758 N N . PHE A 1 97 ? 3.133 15.062 12.305 1 98.25 97 PHE A N 1
ATOM 759 C CA . PHE A 1 97 ? 3.123 14.836 10.867 1 98.25 97 PHE A CA 1
ATOM 760 C C . PHE A 1 97 ? 2.564 16.047 10.133 1 98.25 97 PHE A C 1
ATOM 762 O O . PHE A 1 97 ? 2.762 16.203 8.922 1 98.25 97 PHE A O 1
ATOM 769 N N . GLY A 1 98 ? 1.845 16.891 10.766 1 98 98 GLY A N 1
ATOM 770 C CA . GLY A 1 98 ? 1.377 18.141 10.18 1 98 98 GLY A CA 1
ATOM 771 C C . GLY A 1 98 ? 2.459 19.188 10.078 1 98 98 GLY A C 1
ATOM 772 O O . GLY A 1 98 ? 3.559 19.016 10.602 1 98 98 GLY A O 1
ATOM 773 N N . ILE A 1 99 ? 2.068 20.266 9.461 1 97.56 99 ILE A N 1
ATOM 774 C CA . ILE A 1 99 ? 3.039 21.344 9.273 1 97.56 99 ILE A CA 1
ATOM 775 C C . ILE A 1 99 ? 3.068 22.234 10.508 1 97.56 99 ILE A C 1
ATOM 777 O O . ILE A 1 99 ? 2.049 22.391 11.188 1 97.56 99 ILE A O 1
ATOM 781 N N . ASN A 1 100 ? 4.215 22.703 10.711 1 96.06 100 ASN A N 1
ATOM 782 C CA . ASN A 1 100 ? 4.395 23.766 11.703 1 96.06 100 ASN A CA 1
ATOM 783 C C . ASN A 1 100 ? 4.453 25.141 11.047 1 96.06 100 ASN A C 1
ATOM 785 O O . ASN A 1 100 ? 4.703 25.25 9.844 1 96.06 100 ASN A O 1
ATOM 789 N N . GLU A 1 101 ? 4.352 26.156 11.859 1 95.56 101 GLU A N 1
ATOM 790 C CA . GLU A 1 101 ? 4.223 27.516 11.344 1 95.56 101 GLU A CA 1
ATOM 791 C C . GLU A 1 101 ? 5.516 27.984 10.672 1 95.56 101 GLU A C 1
ATOM 793 O O . GLU A 1 101 ? 5.488 28.828 9.789 1 95.56 101 GLU A O 1
ATOM 798 N N . ASP A 1 102 ? 6.637 27.406 11.016 1 95.5 102 ASP A N 1
ATOM 799 C CA . ASP A 1 102 ? 7.914 27.891 10.5 1 95.5 102 ASP A CA 1
ATOM 800 C C . ASP A 1 102 ? 8.453 26.969 9.414 1 95.5 102 ASP A C 1
ATOM 802 O O . ASP A 1 102 ? 9.531 27.219 8.859 1 95.5 102 ASP A O 1
ATOM 806 N N . ASP A 1 103 ? 7.73 25.938 9.086 1 97 103 ASP A N 1
ATOM 807 C CA . ASP A 1 103 ? 8.195 25 8.07 1 97 103 ASP A CA 1
ATOM 808 C C . ASP A 1 103 ? 8.383 25.703 6.723 1 97 103 ASP A C 1
ATOM 810 O O . ASP A 1 103 ? 7.57 26.562 6.344 1 97 103 ASP A O 1
ATOM 814 N N . LYS A 1 104 ? 9.422 25.359 5.98 1 97.94 104 LYS A N 1
ATOM 815 C CA . LYS A 1 104 ? 9.711 25.953 4.684 1 97.94 104 LYS A CA 1
ATOM 816 C C . LYS A 1 104 ? 9.43 24.984 3.547 1 97.94 104 LYS A C 1
ATOM 818 O O . LYS A 1 104 ? 9.531 25.344 2.371 1 97.94 104 LYS A O 1
ATOM 823 N N . SER A 1 105 ? 9.148 23.797 3.867 1 98.5 105 SER A N 1
ATOM 824 C CA . SER A 1 105 ? 8.734 22.781 2.906 1 98.5 105 SER A CA 1
ATOM 825 C C . SER A 1 105 ? 7.5 22.031 3.391 1 98.5 105 SER A C 1
ATOM 827 O O . SER A 1 105 ? 7.281 21.891 4.598 1 98.5 105 SER A O 1
ATOM 829 N N . LEU A 1 106 ? 6.66 21.594 2.426 1 98.38 106 LEU A N 1
ATOM 830 C CA . LEU A 1 106 ? 5.484 20.812 2.801 1 98.38 106 LEU A CA 1
ATOM 831 C C . LEU A 1 106 ? 5.008 19.953 1.637 1 98.38 106 LEU A C 1
ATOM 833 O O . LEU A 1 106 ? 5.348 20.219 0.481 1 98.38 106 LEU A O 1
ATOM 837 N N . VAL A 1 107 ? 4.332 18.891 1.943 1 98.31 107 VAL A N 1
ATOM 838 C CA . VAL A 1 107 ? 3.629 18.031 0.986 1 98.31 107 VAL A CA 1
ATOM 839 C C . VAL A 1 107 ? 2.127 18.297 1.074 1 98.31 107 VAL A C 1
ATOM 841 O O . VAL A 1 107 ? 1.549 18.266 2.162 1 98.31 107 VAL A O 1
ATOM 844 N N . VAL A 1 108 ? 1.5 18.562 -0.023 1 98.25 108 VAL A N 1
ATOM 845 C CA . VAL A 1 108 ? 0.052 18.734 -0.09 1 98.25 108 VAL A CA 1
ATOM 846 C C . VAL A 1 108 ? -0.594 17.453 -0.637 1 98.25 108 VAL A C 1
ATOM 848 O O . VAL A 1 108 ? -0.154 16.922 -1.655 1 98.25 108 VAL A O 1
ATOM 851 N N . VAL A 1 109 ? -1.598 17 0.043 1 97.75 109 VAL A N 1
ATOM 852 C CA . VAL A 1 109 ? -2.303 15.789 -0.357 1 97.75 109 VAL A CA 1
ATOM 853 C C . VAL A 1 109 ? -3.787 16.094 -0.546 1 97.75 109 VAL A C 1
ATOM 855 O O . VAL A 1 109 ? -4.453 16.578 0.376 1 97.75 109 VAL A O 1
ATOM 858 N N . ALA A 1 110 ? -4.254 15.852 -1.712 1 96.31 110 ALA A N 1
ATOM 859 C CA . ALA A 1 110 ? -5.68 15.969 -2.018 1 96.31 110 ALA A CA 1
ATOM 860 C C . ALA A 1 110 ? -6.246 14.633 -2.488 1 96.31 110 ALA A C 1
ATOM 862 O O . ALA A 1 110 ? -5.516 13.789 -3.01 1 96.31 110 ALA A O 1
ATOM 863 N N . ILE A 1 111 ? -7.488 14.414 -2.227 1 94.88 111 ILE A N 1
ATOM 864 C CA . ILE A 1 111 ? -8.18 13.195 -2.625 1 94.88 111 ILE A CA 1
ATOM 865 C C . ILE A 1 111 ? -9.273 13.531 -3.643 1 94.88 111 ILE A C 1
ATOM 867 O O . ILE A 1 111 ? -10.125 14.391 -3.389 1 94.88 111 ILE A O 1
ATOM 871 N N . ARG A 1 112 ? -9.18 12.875 -4.723 1 92.62 112 ARG A N 1
ATOM 872 C CA . ARG A 1 112 ? -10.18 13.086 -5.766 1 92.62 112 ARG A CA 1
ATOM 873 C C . ARG A 1 112 ? -11.125 11.891 -5.855 1 92.62 112 ARG 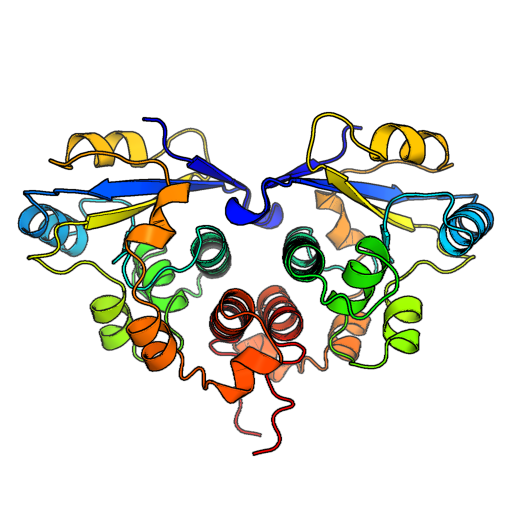A C 1
ATOM 875 O O . ARG A 1 112 ? -10.695 10.766 -6.121 1 92.62 112 ARG A O 1
ATOM 882 N N . LYS A 1 113 ? -12.336 11.961 -5.613 1 84.25 113 LYS A N 1
ATOM 883 C CA . LYS A 1 113 ? -13.359 10.922 -5.738 1 84.25 113 LYS A CA 1
ATOM 884 C C . LYS A 1 113 ? -14.148 11.078 -7.031 1 84.25 113 LYS A C 1
ATOM 886 O O . LYS A 1 113 ? -14.539 10.086 -7.652 1 84.25 113 LYS A O 1
ATOM 891 N N . ASN A 1 114 ? -14.438 12.266 -7.477 1 77.94 114 ASN A N 1
ATOM 892 C CA . ASN A 1 114 ? -15.125 12.602 -8.719 1 77.94 114 ASN A CA 1
ATOM 893 C C . ASN A 1 114 ? -14.305 13.562 -9.578 1 77.94 114 ASN A C 1
ATOM 895 O O . ASN A 1 114 ? -13.078 13.477 -9.602 1 77.94 114 ASN A O 1
ATOM 899 N N . GLU A 1 115 ? -14.867 14.359 -10.328 1 73.06 115 GLU A N 1
ATOM 900 C CA . GLU A 1 115 ? -14.219 15.172 -11.352 1 73.06 115 GLU A CA 1
ATOM 901 C C . GLU A 1 115 ? -13.539 16.391 -10.742 1 73.06 115 GLU A C 1
ATOM 903 O O . GLU A 1 115 ? -12.586 16.922 -11.312 1 73.06 115 GLU A O 1
ATOM 908 N N . ILE A 1 116 ? -13.891 16.734 -9.656 1 70.31 116 ILE A N 1
ATOM 909 C CA . ILE A 1 116 ? -13.305 17.984 -9.203 1 70.31 116 ILE A CA 1
ATOM 910 C C . ILE A 1 116 ? -12.258 17.703 -8.125 1 70.31 116 ILE A C 1
ATOM 912 O O . ILE A 1 116 ? -12.523 16.953 -7.18 1 70.31 116 ILE A O 1
ATOM 916 N N . SER A 1 117 ? -11.078 18.266 -8.406 1 76.81 117 SER A N 1
ATOM 917 C CA . SER A 1 117 ? -10.016 18.156 -7.41 1 76.81 117 SER A CA 1
ATOM 918 C C . SER A 1 117 ? -9.914 19.422 -6.562 1 76.81 117 SER A C 1
ATOM 920 O O . SER A 1 117 ? -9.961 20.531 -7.086 1 76.81 117 SER A O 1
ATOM 922 N N . SER A 1 118 ? -9.891 19.266 -5.254 1 84.81 118 SER A N 1
ATOM 923 C CA . SER A 1 118 ? -9.68 20.391 -4.344 1 84.81 118 SER A CA 1
ATOM 924 C C . SER A 1 118 ? -8.297 21 -4.535 1 84.81 118 SER A C 1
ATOM 926 O O . SER A 1 118 ? -8.055 22.141 -4.121 1 84.81 118 SER A O 1
ATOM 928 N N . LEU A 1 119 ? -7.43 20.312 -5.168 1 88.56 119 LEU A N 1
ATOM 929 C CA . LEU A 1 119 ? -6.055 20.781 -5.332 1 88.56 119 LEU A CA 1
ATOM 930 C C . LEU A 1 119 ? -6.004 22.062 -6.145 1 88.56 119 LEU A C 1
ATOM 932 O O . LEU A 1 119 ? -5.148 22.922 -5.91 1 88.56 119 LEU A O 1
ATOM 936 N N . ASP A 1 120 ? -6.875 22.172 -7.047 1 86.81 120 ASP A N 1
ATOM 937 C CA . ASP A 1 120 ? -6.898 23.344 -7.918 1 86.81 120 ASP A CA 1
ATOM 938 C C . ASP A 1 120 ? -7.137 24.625 -7.117 1 86.81 120 ASP A C 1
ATOM 940 O O . ASP A 1 120 ? -6.66 25.688 -7.492 1 86.81 120 ASP A O 1
ATOM 944 N N . ARG A 1 121 ? -7.844 24.5 -6.043 1 90.56 121 ARG A N 1
ATOM 945 C CA . ARG A 1 121 ? -8.148 25.656 -5.203 1 90.56 121 ARG A CA 1
ATOM 946 C C . ARG A 1 121 ? -7.055 25.891 -4.172 1 90.56 121 ARG A C 1
ATOM 948 O O . ARG A 1 121 ? -6.887 27.016 -3.676 1 90.56 121 ARG A O 1
ATOM 955 N N . VAL A 1 122 ? -6.273 24.922 -3.863 1 95.25 122 VAL A N 1
ATOM 956 C CA . VAL A 1 122 ? -5.316 24.969 -2.764 1 95.25 122 VAL A CA 1
ATOM 957 C C . VAL A 1 122 ? -3.961 25.453 -3.281 1 95.25 122 VAL A C 1
ATOM 959 O O . VAL A 1 122 ? -3.307 26.281 -2.652 1 95.25 122 VAL A O 1
ATOM 962 N N . LEU A 1 123 ? -3.504 25 -4.402 1 95.06 123 LEU A N 1
ATOM 963 C CA . LEU A 1 123 ? -2.15 25.219 -4.906 1 95.06 123 LEU A CA 1
ATOM 964 C C . LEU A 1 123 ? -1.861 26.703 -5.094 1 95.06 123 LEU A C 1
ATOM 966 O O . LEU A 1 123 ? -0.791 27.172 -4.711 1 95.06 123 LEU A O 1
ATOM 970 N N . PRO A 1 124 ? -2.854 27.453 -5.645 1 95.06 124 PRO A N 1
ATOM 971 C CA . PRO A 1 124 ? -2.59 28.875 -5.848 1 95.06 124 PRO A CA 1
ATOM 972 C C . PRO A 1 124 ? -2.4 29.641 -4.535 1 95.06 124 PRO A C 1
ATOM 974 O O . PRO A 1 124 ? -1.852 30.75 -4.527 1 95.06 124 PRO A O 1
ATOM 977 N N . LEU A 1 125 ? -2.82 29.094 -3.428 1 97.25 125 LEU A N 1
ATOM 978 C CA . LEU A 1 125 ? -2.74 29.766 -2.137 1 97.25 125 LEU A CA 1
ATOM 979 C C . LEU A 1 125 ? -1.354 29.594 -1.522 1 97.25 125 LEU A C 1
ATOM 981 O O . LEU A 1 125 ? -1.009 30.297 -0.567 1 97.25 125 LEU A O 1
ATOM 985 N N . ILE A 1 126 ? -0.527 28.734 -2.07 1 97.69 126 ILE A N 1
ATOM 986 C CA . ILE A 1 126 ? 0.77 28.438 -1.476 1 97.69 126 ILE A CA 1
ATOM 987 C C . ILE A 1 126 ? 1.847 29.312 -2.105 1 97.69 126 ILE A C 1
ATOM 989 O O . ILE A 1 126 ? 2.051 29.281 -3.322 1 97.69 126 ILE A O 1
ATOM 993 N N . SER A 1 127 ? 2.438 30.125 -1.357 1 98.25 127 SER A N 1
ATOM 994 C CA . SER A 1 127 ? 3.582 30.922 -1.789 1 98.25 127 SER A CA 1
ATOM 995 C C . SER A 1 127 ? 4.887 30.141 -1.626 1 98.25 127 SER A C 1
ATOM 997 O O . SER A 1 127 ? 5.559 30.266 -0.602 1 98.25 127 SER A O 1
ATOM 999 N N . GLY A 1 128 ? 5.344 29.453 -2.586 1 97.81 128 GLY A N 1
ATOM 1000 C CA . GLY A 1 128 ? 6.539 28.625 -2.594 1 97.81 128 GLY A CA 1
ATOM 1001 C C . GLY A 1 128 ? 6.812 27.984 -3.943 1 97.81 128 GLY A C 1
ATOM 1002 O O . GLY A 1 128 ? 6.113 28.266 -4.922 1 97.81 128 GLY A O 1
ATOM 1003 N N . ASP A 1 129 ? 7.844 27.125 -4.062 1 97.44 129 ASP A N 1
ATOM 1004 C CA . ASP A 1 129 ? 8.242 26.469 -5.309 1 97.44 129 ASP A CA 1
ATOM 1005 C C . ASP A 1 129 ? 7.777 25.016 -5.34 1 97.44 129 ASP A C 1
ATOM 1007 O O . ASP A 1 129 ? 8.195 24.203 -4.512 1 97.44 129 ASP A O 1
ATOM 1011 N N . GLN A 1 130 ? 6.938 24.75 -6.273 1 96.31 130 GLN A N 1
ATOM 1012 C CA . GLN A 1 130 ? 6.535 23.359 -6.445 1 96.31 130 GLN A CA 1
ATOM 1013 C C . GLN A 1 130 ? 7.66 22.531 -7.062 1 96.31 130 GLN A C 1
ATOM 1015 O O . GLN A 1 130 ? 8.344 23 -7.977 1 96.31 130 GLN A O 1
ATOM 1020 N N . CYS A 1 131 ? 7.863 21.312 -6.492 1 95.25 131 CYS A N 1
ATOM 1021 C CA . CYS A 1 131 ? 8.93 20.422 -6.93 1 95.25 131 CYS A CA 1
ATOM 1022 C C . CYS A 1 131 ? 8.383 19.047 -7.27 1 95.25 131 CYS A C 1
ATOM 1024 O O . CYS A 1 131 ? 7.285 18.672 -6.84 1 95.25 131 CYS A O 1
ATOM 1026 N N . PRO A 1 132 ? 9.172 18.281 -8.117 1 93.38 132 PRO A N 1
ATOM 1027 C CA . PRO A 1 132 ? 8.773 16.891 -8.336 1 93.38 132 PRO A CA 1
ATOM 1028 C C . PRO A 1 132 ? 8.719 16.078 -7.039 1 93.38 132 PRO A C 1
ATOM 1030 O O . PRO A 1 132 ? 9.602 16.219 -6.184 1 93.38 132 PRO A O 1
ATOM 1033 N N . ILE A 1 133 ? 7.688 15.227 -6.945 1 92.81 133 ILE A N 1
ATOM 1034 C CA . ILE A 1 133 ? 7.488 14.445 -5.727 1 92.81 133 ILE A CA 1
ATOM 1035 C C . ILE A 1 133 ? 8.664 13.492 -5.523 1 92.81 133 ILE A C 1
ATOM 1037 O O . ILE A 1 133 ? 9 13.148 -4.391 1 92.81 133 ILE A O 1
ATOM 1041 N N . GLY A 1 134 ? 9.328 13.086 -6.609 1 88.62 134 GLY A N 1
ATOM 1042 C CA . GLY A 1 134 ? 10.492 12.219 -6.531 1 88.62 134 GLY A CA 1
ATOM 1043 C C . GLY A 1 134 ? 11.633 12.828 -5.73 1 88.62 134 GLY A C 1
ATOM 1044 O O . GLY A 1 134 ? 12.547 12.117 -5.309 1 88.62 134 GLY A O 1
ATOM 1045 N N . GLU A 1 135 ? 11.586 14.133 -5.461 1 93.38 135 GLU A N 1
ATOM 1046 C CA . GLU A 1 135 ? 12.641 14.828 -4.73 1 93.38 135 GLU A CA 1
ATOM 1047 C C . GLU A 1 135 ? 12.391 14.789 -3.225 1 93.38 135 GLU A C 1
ATOM 1049 O O . GLU A 1 135 ? 13.18 15.32 -2.443 1 93.38 135 GLU A O 1
ATOM 1054 N N . ILE A 1 136 ? 11.422 14.094 -2.818 1 95.06 136 ILE A N 1
ATOM 1055 C CA . ILE A 1 136 ? 11.047 14.078 -1.408 1 95.06 136 ILE A CA 1
ATOM 1056 C C . ILE A 1 136 ? 12.188 13.484 -0.582 1 95.06 136 ILE A C 1
ATOM 1058 O O . ILE A 1 136 ? 12.406 13.883 0.565 1 95.06 136 ILE A O 1
ATOM 1062 N N . LYS A 1 137 ? 12.906 12.625 -1.127 1 92.62 137 LYS A N 1
ATOM 1063 C CA . LYS A 1 137 ? 14 11.961 -0.427 1 92.62 137 LYS A CA 1
ATOM 1064 C C . LYS A 1 137 ? 15.039 12.969 0.059 1 92.62 137 LYS A C 1
ATOM 1066 O O . LYS A 1 137 ? 15.695 12.742 1.079 1 92.62 137 LYS A O 1
ATOM 1071 N N . SER A 1 138 ? 15.211 14.062 -0.684 1 95.75 138 SER A N 1
ATOM 1072 C CA . SER A 1 138 ? 16.188 15.078 -0.311 1 95.75 138 SER A CA 1
ATOM 1073 C C . SER A 1 138 ? 15.734 15.844 0.929 1 95.75 138 SER A C 1
ATOM 1075 O O . SER A 1 138 ? 16.531 16.547 1.553 1 95.75 138 SER A O 1
ATOM 1077 N N . LEU A 1 139 ? 14.523 15.773 1.336 1 97.31 139 LEU A N 1
ATOM 1078 C CA . LEU A 1 139 ? 13.969 16.5 2.477 1 97.31 139 LEU A CA 1
ATOM 1079 C C . LEU A 1 139 ? 13.734 15.555 3.652 1 97.31 139 LEU A C 1
ATOM 1081 O O . LEU A 1 139 ? 13.43 16 4.762 1 97.31 139 LEU A O 1
ATOM 1085 N N . THR A 1 140 ? 13.883 14.297 3.402 1 97.25 140 THR A N 1
ATOM 1086 C CA . THR A 1 140 ? 13.586 13.258 4.383 1 97.25 140 THR A CA 1
ATOM 1087 C C . THR A 1 140 ? 14.656 13.219 5.469 1 97.25 140 THR A C 1
ATOM 1089 O O . THR A 1 140 ? 15.852 13.297 5.172 1 97.25 140 THR A O 1
ATOM 1092 N N . ASP A 1 141 ? 14.312 13.164 6.703 1 97.81 141 ASP A N 1
ATOM 1093 C CA . ASP A 1 141 ? 15.195 12.961 7.844 1 97.81 141 ASP A CA 1
ATOM 1094 C C . ASP A 1 141 ? 15.117 11.523 8.352 1 97.81 141 ASP A C 1
ATOM 1096 O O . ASP A 1 141 ? 14.289 11.203 9.203 1 97.81 141 ASP A O 1
ATOM 1100 N N . ILE A 1 142 ? 16 10.703 7.945 1 96.31 142 ILE A N 1
ATOM 1101 C CA . ILE A 1 142 ? 15.992 9.266 8.211 1 96.31 142 ILE A CA 1
ATOM 1102 C C . ILE A 1 142 ? 16.062 9.023 9.719 1 96.31 142 ILE A C 1
ATOM 1104 O O . ILE A 1 142 ? 15.367 8.148 10.242 1 96.31 142 ILE A O 1
ATOM 1108 N N . THR A 1 143 ? 16.938 9.812 10.391 1 97.12 143 THR A N 1
ATOM 1109 C CA . THR A 1 143 ? 17.078 9.664 11.836 1 97.12 143 THR A CA 1
ATOM 1110 C C . THR A 1 143 ? 15.758 9.938 12.539 1 97.12 143 THR A C 1
ATOM 1112 O O . THR A 1 143 ? 15.359 9.188 13.43 1 97.12 143 THR A O 1
ATOM 1115 N N . LEU A 1 144 ? 15.094 10.969 12.164 1 96.94 144 LEU A N 1
ATOM 1116 C CA . LEU A 1 144 ? 13.805 11.328 12.742 1 96.94 144 LEU A CA 1
ATOM 1117 C C . LEU A 1 144 ? 12.766 10.242 12.477 1 96.94 144 LEU A C 1
ATOM 1119 O O . LEU A 1 144 ? 11.961 9.914 13.352 1 96.94 144 LEU A O 1
ATOM 1123 N N . ILE A 1 145 ? 12.781 9.656 11.281 1 96.69 145 ILE A N 1
ATOM 1124 C CA . ILE A 1 145 ? 11.844 8.602 10.898 1 96.69 145 ILE A CA 1
ATOM 1125 C C . ILE A 1 145 ? 12.078 7.363 11.758 1 96.69 145 ILE A C 1
ATOM 1127 O O . ILE A 1 145 ? 11.133 6.781 12.289 1 96.69 145 ILE A O 1
ATOM 1131 N N . GLN A 1 146 ? 13.312 7 11.867 1 95.88 146 GLN A N 1
ATOM 1132 C CA . GLN A 1 146 ? 13.641 5.824 12.672 1 95.88 146 GLN A CA 1
ATOM 1133 C C . GLN A 1 146 ? 13.195 6.004 14.117 1 95.88 146 GLN A C 1
ATOM 1135 O O . GLN A 1 146 ? 12.664 5.074 14.727 1 95.88 146 GLN A O 1
ATOM 1140 N N . LYS A 1 147 ? 13.398 7.172 14.617 1 95.5 147 LYS A N 1
ATOM 1141 C CA . LYS A 1 147 ? 12.977 7.473 15.984 1 95.5 147 LYS A CA 1
ATOM 1142 C C . LYS A 1 147 ? 11.453 7.445 16.109 1 95.5 147 LYS A C 1
ATOM 1144 O O . LYS A 1 147 ? 10.914 6.875 17.047 1 95.5 147 LYS A O 1
ATOM 1149 N N . THR A 1 148 ? 10.773 8.008 15.164 1 95.69 148 THR A N 1
ATOM 1150 C CA . THR A 1 148 ? 9.32 8.148 15.188 1 95.69 148 THR A CA 1
ATOM 1151 C C . THR A 1 148 ? 8.648 6.781 15.117 1 95.69 148 THR A C 1
ATOM 1153 O O . THR A 1 148 ? 7.664 6.527 15.812 1 95.69 148 THR A O 1
ATOM 1156 N N . TYR A 1 149 ? 9.211 5.91 14.305 1 94 149 TYR A N 1
ATOM 1157 C CA . TYR A 1 149 ? 8.578 4.613 14.094 1 94 149 TYR A CA 1
ATOM 1158 C C . TYR A 1 149 ? 9.273 3.527 14.906 1 94 149 TYR A C 1
ATOM 1160 O O . TYR A 1 149 ? 8.922 2.35 14.812 1 94 149 TYR A O 1
ATOM 1168 N N . ASN A 1 150 ? 10.281 3.912 15.688 1 92.31 150 ASN A N 1
ATOM 1169 C CA . ASN A 1 150 ? 11.039 2.971 16.516 1 92.31 150 ASN A CA 1
ATOM 1170 C C . ASN A 1 150 ? 11.633 1.847 15.672 1 92.31 150 ASN A C 1
ATOM 1172 O O . ASN A 1 150 ? 11.43 0.668 15.961 1 92.31 150 ASN A O 1
ATOM 1176 N N . VAL A 1 151 ? 12.281 2.211 14.602 1 92.38 151 VAL A N 1
ATOM 1177 C CA . VAL A 1 151 ? 12.961 1.251 13.734 1 92.38 151 VAL A CA 1
ATOM 1178 C C . VAL A 1 151 ? 14.438 1.164 14.117 1 92.38 151 VAL A C 1
ATOM 1180 O O . VAL A 1 151 ? 15.203 2.111 13.906 1 92.38 151 VAL A O 1
ATOM 1183 N N . LYS A 1 152 ? 14.828 0.082 14.586 1 91.88 152 LYS A N 1
ATOM 1184 C CA . LYS A 1 152 ? 16.203 -0.121 15.023 1 91.88 152 LYS A CA 1
ATOM 1185 C C . LYS A 1 152 ? 17.094 -0.501 13.844 1 91.88 152 LYS A C 1
ATOM 1187 O O . LYS A 1 152 ? 16.625 -1.006 12.828 1 91.88 152 LYS A O 1
ATOM 1192 N N . ASP A 1 153 ? 18.328 -0.327 14.039 1 90.38 153 ASP A N 1
ATOM 1193 C CA . ASP A 1 153 ? 19.297 -0.646 13 1 90.38 153 ASP A CA 1
ATOM 1194 C C . ASP A 1 153 ? 19.266 -2.133 12.656 1 90.38 153 ASP A C 1
ATOM 1196 O O . ASP A 1 153 ? 19.469 -2.512 11.5 1 90.38 153 ASP A O 1
ATOM 1200 N N . GLU A 1 154 ? 19.062 -2.936 13.641 1 87.5 154 GLU A N 1
ATOM 1201 C CA . GLU A 1 154 ? 19.016 -4.379 13.438 1 87.5 154 GLU A CA 1
ATOM 1202 C C . GLU A 1 154 ? 17.891 -4.758 12.484 1 87.5 154 GLU A C 1
ATOM 1204 O O . GLU A 1 154 ? 18.016 -5.703 11.703 1 87.5 154 GLU A O 1
ATOM 1209 N N . GLU A 1 155 ? 16.812 -4.027 12.602 1 86.88 155 GLU A N 1
ATOM 1210 C CA . GLU A 1 155 ? 15.672 -4.277 11.727 1 86.88 155 GLU A CA 1
ATOM 1211 C C . GLU A 1 155 ? 16.016 -3.949 10.273 1 86.88 155 GLU A C 1
ATOM 1213 O O . GLU A 1 155 ? 15.523 -4.605 9.352 1 86.88 155 GLU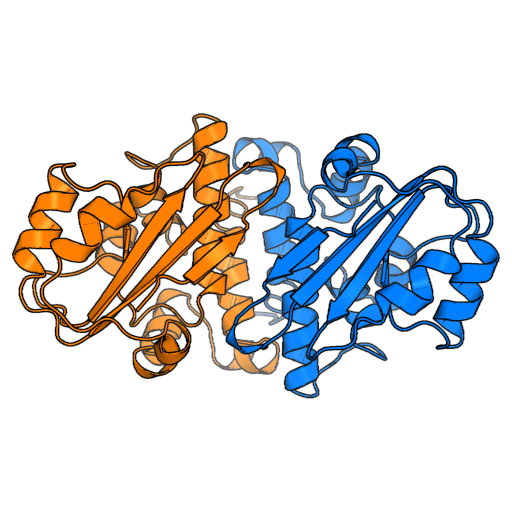 A O 1
ATOM 1218 N N . LEU A 1 156 ? 16.797 -3.035 10.086 1 87.62 156 LEU A N 1
ATOM 1219 C CA . LEU A 1 156 ? 17.141 -2.57 8.75 1 87.62 156 LEU A CA 1
ATOM 1220 C C . LEU A 1 156 ? 18.031 -3.582 8.031 1 87.62 156 LEU A C 1
ATOM 1222 O O . LEU A 1 156 ? 18.203 -3.504 6.816 1 87.62 156 LEU A O 1
ATOM 1226 N N . LYS A 1 157 ? 18.609 -4.488 8.773 1 83.19 157 LYS A N 1
ATOM 1227 C CA . LYS A 1 157 ? 19.391 -5.566 8.164 1 83.19 157 LYS A CA 1
ATOM 1228 C C . LYS A 1 157 ? 18.469 -6.582 7.48 1 83.19 157 LYS A C 1
ATOM 1230 O O . LYS A 1 157 ? 18.891 -7.258 6.535 1 83.19 157 LYS A O 1
ATOM 1235 N N . ALA A 1 158 ? 17.234 -6.609 7.949 1 78.88 158 ALA A N 1
ATOM 1236 C CA . ALA A 1 158 ? 16.312 -7.648 7.484 1 78.88 158 ALA A CA 1
ATOM 1237 C C . ALA A 1 158 ? 15.234 -7.062 6.582 1 78.88 158 ALA A C 1
ATOM 1239 O O . ALA A 1 158 ? 14.602 -7.789 5.812 1 78.88 158 ALA A O 1
ATOM 1240 N N . SER A 1 159 ? 15 -5.766 6.68 1 83.44 159 SER A N 1
ATOM 1241 C CA . SER A 1 159 ? 13.914 -5.121 5.941 1 83.44 159 SER A CA 1
ATOM 1242 C C . SER A 1 159 ? 14.32 -3.73 5.465 1 83.44 159 SER A C 1
ATOM 1244 O O . SER A 1 159 ? 15.203 -3.1 6.059 1 83.44 159 SER A O 1
ATOM 1246 N N . GLN A 1 160 ? 13.719 -3.348 4.434 1 87.25 160 GLN A N 1
ATOM 1247 C CA . GLN A 1 160 ? 13.922 -1.966 4.016 1 87.25 160 GLN A CA 1
ATOM 1248 C C . GLN A 1 160 ? 13.156 -1 4.914 1 87.25 160 GLN A C 1
ATOM 1250 O O . GLN A 1 160 ? 12.094 -1.341 5.438 1 87.25 160 GLN A O 1
ATOM 1255 N N . LEU A 1 161 ? 13.656 0.096 5.051 1 91.38 161 LEU A N 1
ATOM 1256 C CA . LEU A 1 161 ? 13.047 1.094 5.918 1 91.38 161 LEU A CA 1
ATOM 1257 C C . LEU A 1 161 ? 11.617 1.394 5.477 1 91.38 161 LEU A C 1
ATOM 1259 O O . LEU A 1 161 ? 10.703 1.441 6.305 1 91.38 161 LEU A O 1
ATOM 1263 N N . LEU A 1 162 ? 11.352 1.561 4.199 1 90.88 162 LEU A N 1
ATOM 1264 C CA . LEU A 1 162 ? 10.016 1.847 3.686 1 90.88 162 LEU A CA 1
ATOM 1265 C C . LEU A 1 162 ? 9.047 0.728 4.043 1 90.88 162 LEU A C 1
ATOM 1267 O O . LEU A 1 162 ? 7.898 0.991 4.414 1 90.88 162 LEU A O 1
ATOM 1271 N N . ASP A 1 163 ? 9.484 -0.493 4.016 1 88.88 163 ASP A N 1
ATOM 1272 C CA . ASP A 1 163 ? 8.641 -1.629 4.375 1 88.88 163 ASP A CA 1
ATOM 1273 C C . ASP A 1 163 ? 8.25 -1.576 5.848 1 88.88 163 ASP A C 1
ATOM 1275 O O . ASP A 1 163 ? 7.098 -1.841 6.199 1 88.88 163 ASP A O 1
ATOM 1279 N N . SER A 1 164 ? 9.242 -1.292 6.664 1 89.69 164 SER A N 1
ATOM 1280 C CA . SER A 1 164 ? 9 -1.208 8.102 1 89.69 164 SER A CA 1
ATOM 1281 C C . SER A 1 164 ? 7.973 -0.131 8.43 1 89.69 164 SER A C 1
ATOM 1283 O O . SER A 1 164 ? 7.062 -0.357 9.227 1 89.69 164 SER A O 1
ATOM 1285 N N . ILE A 1 165 ? 8.023 0.96 7.754 1 92.56 165 ILE A N 1
ATOM 1286 C CA . ILE A 1 165 ? 7.129 2.092 7.98 1 92.56 165 ILE A CA 1
ATOM 1287 C C . ILE A 1 165 ? 5.715 1.735 7.52 1 92.56 165 ILE A C 1
ATOM 1289 O O . ILE A 1 165 ? 4.75 1.896 8.273 1 92.56 165 ILE A O 1
ATOM 1293 N N . VAL A 1 166 ? 5.633 1.257 6.375 1 91.12 166 VAL A N 1
ATOM 1294 C CA . VAL A 1 166 ? 4.34 0.941 5.777 1 91.12 166 VAL A CA 1
ATOM 1295 C C . VAL A 1 166 ? 3.645 -0.15 6.59 1 91.12 166 VAL A C 1
ATOM 1297 O O . VAL A 1 166 ? 2.426 -0.117 6.773 1 91.12 166 VAL A O 1
ATOM 1300 N N . SER A 1 167 ? 4.426 -1.083 7.109 1 89 167 SER A N 1
ATOM 1301 C CA . SER A 1 167 ? 3.875 -2.137 7.957 1 89 167 SER A CA 1
ATOM 1302 C C . SER A 1 167 ? 3.268 -1.561 9.227 1 89 167 SER A C 1
ATOM 1304 O O . SER A 1 167 ? 2.162 -1.941 9.625 1 89 167 SER A O 1
ATOM 1306 N N . ARG A 1 168 ? 3.939 -0.674 9.82 1 89.69 168 ARG A N 1
ATOM 1307 C CA . ARG A 1 168 ? 3.459 -0.078 11.062 1 89.69 168 ARG A CA 1
ATOM 1308 C C . ARG A 1 168 ? 2.234 0.795 10.812 1 89.69 168 ARG A C 1
ATOM 1310 O O . ARG A 1 168 ? 1.283 0.779 11.602 1 89.69 168 ARG A O 1
ATOM 1317 N N . ILE A 1 169 ? 2.203 1.541 9.703 1 92.31 169 ILE A N 1
ATOM 1318 C CA . ILE A 1 169 ? 1.043 2.344 9.336 1 92.31 169 ILE A CA 1
ATOM 1319 C C . ILE A 1 169 ? -0.171 1.438 9.141 1 92.31 169 ILE A C 1
ATOM 1321 O O . ILE A 1 169 ? -1.246 1.706 9.68 1 92.31 169 ILE A O 1
ATOM 1325 N N . SER A 1 170 ? 0.039 0.403 8.508 1 87.75 170 SER A N 1
ATOM 1326 C CA . SER A 1 170 ? -1.06 -0.501 8.18 1 87.75 170 SER A CA 1
ATOM 1327 C C . SER A 1 170 ? -1.538 -1.255 9.422 1 87.75 170 SER A C 1
ATOM 1329 O O . SER A 1 170 ? -2.727 -1.557 9.547 1 87.75 170 SER A O 1
ATOM 1331 N N . ALA A 1 171 ? -0.636 -1.554 10.266 1 84.44 171 ALA A N 1
ATOM 1332 C CA . ALA A 1 171 ? -0.932 -2.381 11.438 1 84.44 171 ALA A CA 1
ATOM 1333 C C . ALA A 1 171 ? -1.479 -1.534 12.586 1 84.44 171 ALA A C 1
ATOM 1335 O O . ALA A 1 171 ? -1.92 -2.07 13.602 1 84.44 171 ALA A O 1
ATOM 1336 N N . LYS A 1 172 ? -1.434 -0.34 12.297 1 83.12 172 LYS A N 1
ATOM 1337 C CA . LYS A 1 172 ? -1.908 0.53 13.367 1 83.12 172 LYS A CA 1
ATOM 1338 C C . LYS A 1 172 ? -3.322 0.153 13.797 1 83.12 172 LYS A C 1
ATOM 1340 O O . LYS A 1 172 ? -4.203 -0.035 12.953 1 83.12 172 LYS A O 1
ATOM 1345 N N . ASP A 1 173 ? -3.727 -0.126 15 1 73.44 173 ASP A N 1
ATOM 1346 C CA . ASP A 1 173 ? -5 -0.439 15.641 1 73.44 173 ASP A CA 1
ATOM 1347 C C . ASP A 1 173 ? -5.254 -1.944 15.656 1 73.44 173 ASP A C 1
ATOM 1349 O O . ASP A 1 173 ? -6.266 -2.404 16.188 1 73.44 173 ASP A O 1
ATOM 1353 N N . ILE A 1 174 ? -4.41 -2.709 14.859 1 63.25 174 ILE A N 1
ATOM 1354 C CA . ILE A 1 174 ? -4.574 -4.16 14.859 1 63.25 174 ILE A CA 1
ATOM 1355 C C . ILE A 1 174 ? -4.168 -4.723 16.219 1 63.25 174 ILE A C 1
ATOM 1357 O O . ILE A 1 174 ? -4.832 -5.609 16.75 1 63.25 174 ILE A O 1
ATOM 1361 N N . PHE A 1 175 ? -2.916 -4.492 16.688 1 53.75 175 PHE A N 1
ATOM 1362 C CA . PHE A 1 175 ? -2.328 -5.199 17.812 1 53.75 175 PHE A CA 1
ATOM 1363 C C . PHE A 1 175 ? -2.977 -4.762 19.125 1 53.75 175 PHE A C 1
ATOM 1365 O O . PHE A 1 175 ? -2.66 -5.293 20.188 1 53.75 175 PHE A O 1
ATOM 1372 N N . THR A 1 176 ? -3.627 -3.768 19.156 1 43.72 176 THR A N 1
ATOM 1373 C CA . THR A 1 176 ? -4.098 -3.445 20.5 1 43.72 176 THR A CA 1
ATOM 1374 C C . THR A 1 176 ? -4.965 -4.574 21.062 1 43.72 176 THR A C 1
ATOM 1376 O O . THR A 1 176 ? -5.574 -4.43 22.125 1 43.72 176 THR A O 1
ATOM 1379 N N . PHE A 1 177 ? -5.18 -5.551 20.281 1 38 177 PHE A N 1
ATOM 1380 C CA . PHE A 1 177 ? -6.008 -6.477 21.047 1 38 177 PHE A CA 1
ATOM 1381 C C . PHE A 1 177 ? -5.18 -7.191 22.109 1 38 177 PHE A C 1
ATOM 1383 O O . PHE A 1 177 ? -4.152 -7.793 21.797 1 38 177 PHE A O 1
ATOM 1390 N N . LYS A 1 178 ? -4.926 -6.508 23.188 1 32.16 178 LYS A N 1
ATOM 1391 C CA . LYS A 1 178 ? -4.449 -7.207 24.375 1 32.16 178 LYS A CA 1
ATOM 1392 C C . LYS A 1 178 ? -4.879 -8.672 24.359 1 32.16 178 LYS A C 1
ATOM 1394 O O . LYS A 1 178 ? -6.066 -8.977 24.219 1 32.16 178 LYS A O 1
ATOM 1399 N N . MET A 1 179 ? -3.879 -9.562 23.844 1 22.12 179 MET A N 1
ATOM 1400 C CA . MET A 1 179 ? -3.902 -10.945 24.312 1 22.12 179 MET A CA 1
ATOM 1401 C C . MET A 1 179 ? -4.305 -11.016 25.781 1 22.12 179 MET A C 1
ATOM 1403 O O . MET A 1 179 ? -3.861 -10.195 26.594 1 22.12 179 MET A O 1
ATOM 1407 N N . MET B 1 1 ? -10.578 -7.121 -22.859 1 66.94 1 MET B N 1
ATOM 1408 C CA . MET B 1 1 ? -10.586 -6.207 -21.734 1 66.94 1 MET B CA 1
ATOM 1409 C C . MET B 1 1 ? -9.164 -5.848 -21.312 1 66.94 1 MET B C 1
ATOM 1411 O O . MET B 1 1 ? -8.25 -6.664 -21.422 1 66.94 1 MET B O 1
ATOM 1415 N N . THR B 1 2 ? -8.93 -4.617 -21.125 1 76.62 2 THR B N 1
ATOM 1416 C CA . THR B 1 2 ? -7.578 -4.117 -20.875 1 76.62 2 THR B CA 1
ATOM 1417 C C . THR B 1 2 ? -7.184 -4.309 -19.422 1 76.62 2 THR B C 1
ATOM 1419 O O . THR B 1 2 ? -7.98 -4.059 -18.516 1 76.62 2 THR B O 1
ATOM 1422 N N . PRO B 1 3 ? -6.078 -4.918 -19.219 1 82.12 3 PRO B N 1
ATOM 1423 C CA . PRO B 1 3 ? -5.57 -5.039 -17.844 1 82.12 3 PRO B CA 1
ATOM 1424 C C . PRO B 1 3 ? -5.504 -3.699 -17.125 1 82.12 3 PRO B C 1
ATOM 1426 O O . PRO B 1 3 ? -5.344 -2.654 -17.75 1 82.12 3 PRO B O 1
ATOM 1429 N N . GLU B 1 4 ? -5.785 -3.75 -15.836 1 86 4 GLU B N 1
ATOM 1430 C CA . GLU B 1 4 ? -5.652 -2.533 -15.039 1 86 4 GLU B CA 1
ATOM 1431 C C . GLU B 1 4 ? -4.203 -2.305 -14.617 1 86 4 GLU B C 1
ATOM 1433 O O . GLU B 1 4 ? -3.482 -3.256 -14.312 1 86 4 GLU B O 1
ATOM 1438 N N . GLU B 1 5 ? -3.867 -1.009 -14.672 1 87.5 5 GLU B N 1
ATOM 1439 C CA . GLU B 1 5 ? -2.494 -0.645 -14.328 1 87.5 5 GLU B CA 1
ATOM 1440 C C . GLU B 1 5 ? -2.453 0.247 -13.094 1 87.5 5 GLU B C 1
ATOM 1442 O O . GLU B 1 5 ? -3.293 1.136 -12.93 1 87.5 5 GLU B O 1
ATOM 1447 N N . PHE B 1 6 ? -1.499 -0.072 -12.195 1 87.88 6 PHE B N 1
ATOM 1448 C CA . PHE B 1 6 ? -1.285 0.705 -10.977 1 87.88 6 PHE B CA 1
ATOM 1449 C C . PHE B 1 6 ? 0.169 1.146 -10.867 1 87.88 6 PHE B C 1
ATOM 1451 O O . PHE B 1 6 ? 1.079 0.407 -11.242 1 87.88 6 PHE B O 1
ATOM 1458 N N . GLU B 1 7 ? 0.346 2.385 -10.484 1 86 7 GLU B N 1
ATOM 1459 C CA . GLU B 1 7 ? 1.706 2.869 -10.258 1 86 7 GLU B CA 1
ATOM 1460 C C . GLU B 1 7 ? 2.252 2.387 -8.922 1 86 7 GLU B C 1
ATOM 1462 O O . GLU B 1 7 ? 1.539 2.396 -7.914 1 86 7 GLU B O 1
ATOM 1467 N N . LEU B 1 8 ? 3.449 1.837 -8.953 1 90.44 8 LEU B N 1
ATOM 1468 C CA . LEU B 1 8 ? 4.18 1.485 -7.738 1 90.44 8 LEU B CA 1
ATOM 1469 C C . LEU B 1 8 ? 4.898 2.701 -7.164 1 90.44 8 LEU B C 1
ATOM 1471 O O . LEU B 1 8 ? 4.641 3.834 -7.582 1 90.44 8 LEU B O 1
ATOM 1475 N N . ASP B 1 9 ? 5.684 2.439 -6.09 1 86.44 9 ASP B N 1
ATOM 1476 C CA . ASP B 1 9 ? 6.512 3.521 -5.57 1 86.44 9 ASP B CA 1
ATOM 1477 C C . ASP B 1 9 ? 7.352 4.152 -6.676 1 86.44 9 ASP B C 1
ATOM 1479 O O . ASP B 1 9 ? 7.961 3.443 -7.48 1 86.44 9 ASP B O 1
ATOM 1483 N N . LYS B 1 10 ? 7.273 5.43 -6.797 1 80.19 10 LYS B N 1
ATOM 1484 C CA . LYS B 1 10 ? 7.957 6.145 -7.871 1 80.19 10 LYS B CA 1
ATOM 1485 C C . LYS B 1 10 ? 9.438 5.793 -7.906 1 80.19 10 LYS B C 1
ATOM 1487 O O . LYS B 1 10 ? 10.055 5.793 -8.977 1 80.19 10 LYS B O 1
ATOM 1492 N N . SER B 1 11 ? 10 5.531 -6.707 1 82.56 11 SER B N 1
ATOM 1493 C CA . SER B 1 11 ? 11.414 5.176 -6.656 1 82.56 11 SER B CA 1
ATOM 1494 C C . SER B 1 11 ? 11.695 3.904 -7.449 1 82.56 11 SER B C 1
ATOM 1496 O O . SER B 1 11 ? 12.844 3.625 -7.797 1 82.56 11 SER B O 1
ATOM 1498 N N . THR B 1 12 ? 10.688 3.143 -7.711 1 87.06 12 THR B N 1
ATOM 1499 C CA . THR B 1 12 ? 10.867 1.892 -8.438 1 87.06 12 THR B CA 1
ATOM 1500 C C . THR B 1 12 ? 10.812 2.127 -9.945 1 87.06 12 THR B C 1
ATOM 1502 O O . THR B 1 12 ? 11.219 1.268 -10.727 1 87.06 12 THR B O 1
ATOM 1505 N N . ASN B 1 13 ? 10.234 3.168 -10.414 1 87.31 13 ASN B N 1
ATOM 1506 C CA . ASN B 1 13 ? 10.008 3.477 -11.82 1 87.31 13 ASN B CA 1
ATOM 1507 C C . ASN B 1 13 ? 9.297 2.332 -12.539 1 87.31 13 ASN B C 1
ATOM 1509 O O . ASN B 1 13 ? 9.719 1.915 -13.617 1 87.31 13 ASN B O 1
ATOM 1513 N N . SER B 1 14 ? 8.336 1.783 -11.82 1 91.19 14 SER B N 1
ATOM 1514 C CA . SER B 1 14 ? 7.664 0.6 -12.352 1 91.19 14 SER B CA 1
ATOM 1515 C C . SER B 1 14 ? 6.152 0.698 -12.164 1 91.19 14 SER B C 1
ATOM 1517 O O . SER B 1 14 ? 5.668 1.496 -11.359 1 91.19 14 SER B O 1
ATOM 1519 N N . PHE B 1 15 ? 5.457 -0.06 -12.984 1 92.38 15 PHE B N 1
ATOM 1520 C CA . PHE B 1 15 ? 4.008 -0.214 -12.914 1 92.38 15 PHE B CA 1
ATOM 1521 C C . PHE B 1 15 ? 3.625 -1.684 -12.797 1 92.38 15 PHE B C 1
ATOM 1523 O O . PHE B 1 15 ? 4.379 -2.562 -13.219 1 92.38 15 PHE B O 1
ATOM 1530 N N . VAL B 1 16 ? 2.529 -1.841 -12.188 1 94.81 16 VAL B N 1
ATOM 1531 C CA . VAL B 1 16 ? 2.002 -3.201 -12.133 1 94.81 16 VAL B CA 1
ATOM 1532 C C . VAL B 1 16 ? 0.708 -3.285 -12.938 1 94.81 16 VAL B C 1
ATOM 1534 O O . VAL B 1 16 ? -0.111 -2.365 -12.906 1 94.81 16 VAL B O 1
ATOM 1537 N N . GLN B 1 17 ? 0.63 -4.312 -13.703 1 95.44 17 GLN B N 1
ATOM 1538 C CA . GLN B 1 17 ? -0.58 -4.621 -14.461 1 95.44 17 GLN B CA 1
ATOM 1539 C C . GLN B 1 17 ? -1.254 -5.883 -13.922 1 95.44 17 GLN B C 1
ATOM 1541 O O . GLN B 1 17 ? -0.592 -6.895 -13.688 1 95.44 17 GLN B O 1
ATOM 1546 N N . ILE B 1 18 ? -2.586 -5.816 -13.695 1 96.69 18 ILE B N 1
ATOM 1547 C CA . ILE B 1 18 ? -3.338 -6.91 -13.086 1 96.69 18 ILE B CA 1
ATOM 1548 C C . ILE B 1 18 ? -4.531 -7.266 -13.977 1 96.69 18 ILE B C 1
ATOM 1550 O O . ILE B 1 18 ? -5.273 -6.383 -14.414 1 96.69 18 ILE B O 1
ATOM 1554 N N . ALA B 1 19 ? -4.684 -8.531 -14.281 1 97.12 19 ALA B N 1
ATOM 1555 C CA . ALA B 1 19 ? -5.836 -9.023 -15.023 1 97.12 19 ALA B CA 1
ATOM 1556 C C . ALA B 1 19 ? -6.488 -10.203 -14.305 1 97.12 19 ALA B C 1
ATOM 1558 O O . ALA B 1 19 ? -5.797 -11.062 -13.758 1 97.12 19 ALA B O 1
ATOM 1559 N N . LEU B 1 20 ? -7.805 -10.227 -14.32 1 97.5 20 LEU B N 1
ATOM 1560 C CA . LEU B 1 20 ? -8.594 -11.297 -13.711 1 97.5 20 LEU B CA 1
ATOM 1561 C C . LEU B 1 20 ? -9.234 -12.172 -14.781 1 97.5 20 LEU B C 1
ATOM 1563 O O . LEU B 1 20 ? -9.766 -11.664 -15.773 1 97.5 20 LEU B O 1
ATOM 1567 N N . PHE B 1 21 ? -9.164 -13.523 -14.57 1 98 21 PHE B N 1
ATOM 1568 C CA . PHE B 1 21 ? -9.781 -14.469 -15.5 1 98 21 PHE B CA 1
ATOM 1569 C C . PHE B 1 21 ? -10.695 -15.438 -14.758 1 98 21 PHE B C 1
ATOM 1571 O O . PHE B 1 21 ? -10.383 -15.883 -13.656 1 98 21 PHE B O 1
ATOM 1578 N N . ARG B 1 22 ? -11.781 -15.781 -15.43 1 97.88 22 ARG B N 1
ATOM 1579 C CA . ARG B 1 22 ? -12.695 -16.844 -15.016 1 97.88 22 ARG B CA 1
ATOM 1580 C C . ARG B 1 22 ? -12.828 -17.906 -16.094 1 97.88 22 ARG B C 1
ATOM 1582 O O . ARG B 1 22 ? -12.398 -17.703 -17.234 1 97.88 22 ARG B O 1
ATOM 1589 N N . ASN B 1 23 ? -13.344 -19.094 -15.688 1 98.12 23 ASN B N 1
ATOM 1590 C CA . ASN B 1 23 ? -13.602 -20.203 -16.609 1 98.12 23 ASN B CA 1
ATOM 1591 C C . ASN B 1 23 ? -12.344 -20.578 -17.375 1 98.12 23 ASN B C 1
ATOM 1593 O O . ASN B 1 23 ? -12.398 -20.766 -18.594 1 98.12 23 ASN B O 1
ATOM 1597 N N . VAL B 1 24 ? -11.273 -20.578 -16.703 1 98.5 24 VAL B N 1
ATOM 1598 C CA . VAL B 1 24 ? -10.008 -20.938 -17.344 1 98.5 24 VAL B CA 1
ATOM 1599 C C . VAL B 1 24 ? -9.969 -22.438 -17.609 1 98.5 24 VAL B C 1
ATOM 1601 O O . VAL B 1 24 ? -10.32 -23.234 -16.734 1 98.5 24 VAL B O 1
ATOM 1604 N N . GLN B 1 25 ? -9.414 -22.812 -18.766 1 98.31 25 GLN B N 1
ATOM 1605 C CA . GLN B 1 25 ? -9.492 -24.203 -19.188 1 98.31 25 GLN B CA 1
ATOM 1606 C C . GLN B 1 25 ? -8.109 -24.844 -19.25 1 98.31 25 GLN B C 1
ATOM 1608 O O . GLN B 1 25 ? -7.984 -26.062 -19.359 1 98.31 25 GLN B O 1
ATOM 1613 N N . ASN B 1 26 ? -7.102 -24.141 -19.203 1 98.31 26 ASN B N 1
ATOM 1614 C CA . ASN B 1 26 ? -5.781 -24.703 -19.438 1 98.31 26 ASN B CA 1
ATOM 1615 C C . ASN B 1 26 ? -4.809 -24.344 -18.328 1 98.31 26 ASN B C 1
ATOM 1617 O O . ASN B 1 26 ? -3.639 -24.047 -18.578 1 98.31 26 ASN B O 1
ATOM 1621 N N . THR B 1 27 ? -5.246 -24.297 -17.062 1 98.25 27 THR B N 1
ATOM 1622 C CA . THR B 1 27 ? -4.43 -23.906 -15.914 1 98.25 27 THR B CA 1
ATOM 1623 C C . THR B 1 27 ? -3.248 -24.859 -15.75 1 98.25 27 THR B C 1
ATOM 1625 O O . THR B 1 27 ? -2.158 -24.438 -15.352 1 98.25 27 THR B O 1
ATOM 1628 N N . LYS B 1 28 ? -3.418 -26.141 -15.992 1 97.88 28 LYS B N 1
ATOM 1629 C CA . LYS B 1 28 ? -2.336 -27.109 -15.891 1 97.88 28 LYS B CA 1
ATOM 1630 C C . LYS B 1 28 ? -1.17 -26.734 -16.797 1 97.88 28 LYS B C 1
ATOM 1632 O O . LYS B 1 28 ? -0.012 -26.766 -16.375 1 97.88 28 LYS B O 1
ATOM 1637 N N . GLU B 1 29 ? -1.477 -26.453 -18.031 1 98 29 GLU B N 1
ATOM 1638 C CA . GLU B 1 29 ? -0.463 -26.047 -19 1 98 29 GLU B CA 1
ATOM 1639 C C . GLU B 1 29 ? 0.228 -24.766 -18.562 1 98 29 GLU B C 1
ATOM 1641 O O . GLU B 1 29 ? 1.449 -24.641 -18.672 1 98 29 GLU B O 1
ATOM 1646 N N . LEU B 1 30 ? -0.556 -23.797 -18.094 1 98.19 30 LEU B N 1
ATOM 1647 C CA . LEU B 1 30 ? -0.01 -22.516 -17.641 1 98.19 30 LEU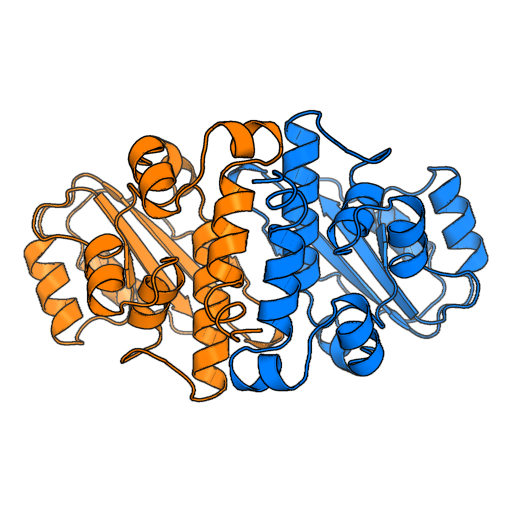 B CA 1
ATOM 1648 C C . LEU B 1 30 ? 0.963 -22.719 -16.484 1 98.19 30 LEU B C 1
ATOM 1650 O O . LEU B 1 30 ? 2.051 -22.141 -16.484 1 98.19 30 LEU B O 1
ATOM 1654 N N . LYS B 1 31 ? 0.511 -23.484 -15.555 1 97.69 31 LYS B N 1
ATOM 1655 C CA . LYS B 1 31 ? 1.355 -23.766 -14.398 1 97.69 31 LYS B CA 1
ATOM 1656 C C . LYS B 1 31 ? 2.678 -24.391 -14.828 1 97.69 31 LYS B C 1
ATOM 1658 O O . LYS B 1 31 ? 3.738 -24.031 -14.312 1 97.69 31 LYS B O 1
ATOM 1663 N N . ALA B 1 32 ? 2.688 -25.312 -15.742 1 97 32 ALA B N 1
ATOM 1664 C CA . ALA B 1 32 ? 3.898 -25.953 -16.25 1 97 32 ALA B CA 1
ATOM 1665 C C . ALA B 1 32 ? 4.828 -24.922 -16.891 1 97 32 ALA B C 1
ATOM 1667 O O . ALA B 1 32 ? 6.047 -24.969 -16.703 1 97 32 ALA B O 1
ATOM 1668 N N . MET B 1 33 ? 4.301 -24.031 -17.594 1 96.88 33 MET B N 1
ATOM 1669 C CA . MET B 1 33 ? 5.09 -22.984 -18.234 1 96.88 33 MET B CA 1
ATOM 1670 C C . MET B 1 33 ? 5.719 -22.062 -17.203 1 96.88 33 MET B C 1
ATOM 1672 O O . MET B 1 33 ? 6.844 -21.594 -17.391 1 96.88 33 MET B O 1
ATOM 1676 N N . LEU B 1 34 ? 4.988 -21.75 -16.125 1 95.88 34 LEU B N 1
ATOM 1677 C CA . LEU B 1 34 ? 5.52 -20.922 -15.047 1 95.88 34 LEU B CA 1
ATOM 1678 C C . LEU B 1 34 ? 6.719 -21.609 -14.391 1 95.88 34 LEU B C 1
ATOM 1680 O O . LEU B 1 34 ? 7.758 -20.969 -14.18 1 95.88 34 LEU B O 1
ATOM 1684 N N . LEU B 1 35 ? 6.531 -22.859 -14.109 1 94.06 35 LEU B N 1
ATOM 1685 C CA . LEU B 1 35 ? 7.551 -23.641 -13.406 1 94.06 35 LEU B CA 1
ATOM 1686 C C . LEU B 1 35 ? 8.805 -23.781 -14.258 1 94.06 35 LEU B C 1
ATOM 1688 O O . LEU B 1 35 ? 9.922 -23.844 -13.734 1 94.06 35 LEU B O 1
ATOM 1692 N N . SER B 1 36 ? 8.664 -23.734 -15.555 1 95.06 36 SER B N 1
ATOM 1693 C CA . SER B 1 36 ? 9.797 -23.891 -16.453 1 95.06 36 SER B CA 1
ATOM 1694 C C . SER B 1 36 ? 10.422 -22.547 -16.797 1 95.06 36 SER B C 1
ATOM 1696 O O . SER B 1 36 ? 11.406 -22.469 -17.531 1 95.06 36 SER B O 1
ATOM 1698 N N . GLY B 1 37 ? 9.812 -21.484 -16.359 1 93.38 37 GLY B N 1
ATOM 1699 C CA . GLY B 1 37 ? 10.375 -20.172 -16.562 1 93.38 37 GLY B CA 1
ATOM 1700 C C . GLY B 1 37 ? 10.039 -19.562 -17.906 1 93.38 37 GLY B C 1
ATOM 1701 O O . GLY B 1 37 ? 10.664 -18.594 -18.344 1 93.38 37 GLY B O 1
ATOM 1702 N N . GLN B 1 38 ? 9.055 -20.047 -18.547 1 95.06 38 GLN B N 1
ATOM 1703 C CA . GLN B 1 38 ? 8.695 -19.594 -19.891 1 95.06 38 GLN B CA 1
ATOM 1704 C C . GLN B 1 38 ? 7.824 -18.344 -19.828 1 95.06 38 GLN B C 1
ATOM 1706 O O . GLN B 1 38 ? 7.664 -17.641 -20.828 1 95.06 38 GLN B O 1
ATOM 1711 N N . LEU B 1 39 ? 7.211 -18.141 -18.703 1 95.75 39 LEU B N 1
ATOM 1712 C CA . LEU B 1 39 ? 6.332 -16.984 -18.547 1 95.75 39 LEU B CA 1
ATOM 1713 C C . LEU B 1 39 ? 6.914 -16 -17.531 1 95.75 39 LEU B C 1
ATOM 1715 O O . LEU B 1 39 ? 7.422 -16.391 -16.484 1 95.75 39 LEU B O 1
ATOM 1719 N N . GLU B 1 40 ? 6.871 -14.742 -17.906 1 94.5 40 GLU B N 1
ATOM 1720 C CA . GLU B 1 40 ? 7.316 -13.664 -17.016 1 94.5 40 GLU B CA 1
ATOM 1721 C C . GLU B 1 40 ? 6.129 -12.961 -16.375 1 94.5 40 GLU B C 1
ATOM 1723 O O . GLU B 1 40 ? 5.812 -11.82 -16.719 1 94.5 40 GLU B O 1
ATOM 1728 N N . CYS B 1 41 ? 5.539 -13.594 -15.422 1 97.5 41 CYS B N 1
ATOM 1729 C CA . CYS B 1 41 ? 4.395 -13.086 -14.672 1 97.5 41 CYS B CA 1
ATOM 1730 C C . CYS B 1 41 ? 4.141 -13.93 -13.43 1 97.5 41 CYS B C 1
ATOM 1732 O O . CYS B 1 41 ? 4.785 -14.961 -13.227 1 97.5 41 CYS B O 1
ATOM 1734 N N . SER B 1 42 ? 3.312 -13.406 -12.555 1 97.94 42 SER B N 1
ATOM 1735 C CA . SER B 1 42 ? 2.74 -14.195 -11.477 1 97.94 42 SER B CA 1
ATOM 1736 C C . SER B 1 42 ? 1.303 -14.602 -11.781 1 97.94 42 SER B C 1
ATOM 1738 O O . SER B 1 42 ? 0.549 -13.828 -12.383 1 97.94 42 SER B O 1
ATOM 1740 N N . MET B 1 43 ? 0.909 -15.766 -11.438 1 98.62 43 MET B N 1
ATOM 1741 C CA . MET B 1 43 ? -0.489 -16.188 -11.461 1 98.62 43 MET B CA 1
ATOM 1742 C C . MET B 1 43 ? -0.963 -16.578 -10.062 1 98.62 43 MET B C 1
ATOM 1744 O O . MET B 1 43 ? -0.396 -17.484 -9.445 1 98.62 43 MET B O 1
ATOM 1748 N N . ILE B 1 44 ? -2.012 -15.922 -9.609 1 98.62 44 ILE B N 1
ATOM 1749 C CA . ILE B 1 44 ? -2.408 -15.938 -8.211 1 98.62 44 ILE B CA 1
ATOM 1750 C C . ILE B 1 44 ? -3.812 -16.516 -8.078 1 98.62 44 ILE B C 1
ATOM 1752 O O . ILE B 1 44 ? -4.688 -16.234 -8.898 1 98.62 44 ILE B O 1
ATOM 1756 N N . ASN B 1 45 ? -3.994 -17.297 -7.043 1 98.06 45 ASN B N 1
ATOM 1757 C CA . ASN B 1 45 ? -5.324 -17.766 -6.648 1 98.06 45 ASN B CA 1
ATOM 1758 C C . ASN B 1 45 ? -6.191 -16.609 -6.156 1 98.06 45 ASN B C 1
ATOM 1760 O O . ASN B 1 45 ? -5.922 -16.031 -5.098 1 98.06 45 ASN B O 1
ATOM 1764 N N . PRO B 1 46 ? -7.262 -16.297 -6.855 1 98 46 PRO B N 1
ATOM 1765 C CA . PRO B 1 46 ? -8.062 -15.133 -6.473 1 98 46 PRO B CA 1
ATOM 1766 C C . PRO B 1 46 ? -8.797 -15.328 -5.145 1 98 46 PRO B C 1
ATOM 1768 O O . PRO B 1 46 ? -9.195 -14.352 -4.512 1 98 46 PRO B O 1
ATOM 1771 N N . ALA B 1 47 ? -8.969 -16.516 -4.668 1 97.81 47 ALA B N 1
ATOM 1772 C CA . ALA B 1 47 ? -9.711 -16.797 -3.441 1 97.81 47 ALA B CA 1
ATOM 1773 C C . ALA B 1 47 ? -9.047 -16.141 -2.238 1 97.81 47 ALA B C 1
ATOM 1775 O O . ALA B 1 47 ? -9.703 -15.875 -1.229 1 97.81 47 ALA B O 1
ATOM 1776 N N . LEU B 1 48 ? -7.762 -15.766 -2.395 1 97.62 48 LEU B N 1
ATOM 1777 C CA . LEU B 1 48 ? -7 -15.242 -1.265 1 97.62 48 LEU B CA 1
ATOM 1778 C C . LEU B 1 48 ? -6.738 -13.75 -1.428 1 97.62 48 LEU B C 1
ATOM 1780 O O . LEU B 1 48 ? -5.945 -13.164 -0.685 1 97.62 48 LEU B O 1
ATOM 1784 N N . ILE B 1 49 ? -7.371 -13.125 -2.373 1 97.75 49 ILE B N 1
ATOM 1785 C CA . ILE B 1 49 ? -7.16 -11.711 -2.654 1 97.75 49 ILE B CA 1
ATOM 1786 C C . ILE B 1 49 ? -8.43 -10.93 -2.334 1 97.75 49 ILE B C 1
ATOM 1788 O O . ILE B 1 49 ? -9.5 -11.203 -2.891 1 97.75 49 ILE B O 1
ATOM 1792 N N . LEU B 1 50 ? -8.32 -10.016 -1.461 1 95.62 50 LEU B N 1
ATOM 1793 C CA . LEU B 1 50 ? -9.469 -9.219 -1.041 1 95.62 50 LEU B CA 1
ATOM 1794 C C . LEU B 1 50 ? -9.664 -8.023 -1.964 1 95.62 50 LEU B C 1
ATOM 1796 O O . LEU B 1 50 ? -10.797 -7.582 -2.191 1 95.62 50 LEU B O 1
ATOM 1800 N N . ALA B 1 51 ? -8.562 -7.387 -2.443 1 93.88 51 ALA B N 1
ATOM 1801 C CA . ALA B 1 51 ? -8.578 -6.191 -3.281 1 93.88 51 ALA B CA 1
ATOM 1802 C C . ALA B 1 51 ? -7.277 -6.066 -4.074 1 93.88 51 ALA B C 1
ATOM 1804 O O . ALA B 1 51 ? -6.238 -6.59 -3.664 1 93.88 51 ALA B O 1
ATOM 1805 N N . PRO B 1 52 ? -7.301 -5.367 -5.254 1 94.88 52 PRO B N 1
ATOM 1806 C CA . PRO B 1 52 ? -6.086 -5.195 -6.051 1 94.88 52 PRO B CA 1
ATOM 1807 C C . PRO B 1 52 ? -4.961 -4.512 -5.277 1 94.88 52 PRO B C 1
ATOM 1809 O O . PRO B 1 52 ? -3.785 -4.793 -5.512 1 94.88 52 PRO B O 1
ATOM 1812 N N . PHE B 1 53 ? -5.32 -3.668 -4.332 1 93.12 53 PHE B N 1
ATOM 1813 C CA . PHE B 1 53 ? -4.328 -2.941 -3.549 1 93.12 53 PHE B CA 1
ATOM 1814 C C . PHE B 1 53 ? -3.441 -3.904 -2.768 1 93.12 53 PHE B C 1
ATOM 1816 O O . PHE B 1 53 ? -2.252 -3.645 -2.576 1 93.12 53 PHE B O 1
ATOM 1823 N N . GLN B 1 54 ? -4.051 -4.973 -2.303 1 94.81 54 GLN B N 1
ATOM 1824 C CA . GLN B 1 54 ? -3.297 -6.027 -1.638 1 94.81 54 GLN B CA 1
ATOM 1825 C C . GLN B 1 54 ? -2.139 -6.512 -2.508 1 94.81 54 GLN B C 1
ATOM 1827 O O . GLN B 1 54 ? -1.017 -6.668 -2.023 1 94.81 54 GLN B O 1
ATOM 1832 N N . ILE B 1 55 ? -2.377 -6.68 -3.77 1 97.06 55 ILE B N 1
ATOM 1833 C CA . ILE B 1 55 ? -1.388 -7.125 -4.746 1 97.06 55 ILE B CA 1
ATOM 1834 C C . ILE B 1 55 ? -0.35 -6.027 -4.965 1 97.06 55 ILE B C 1
ATOM 1836 O O . ILE B 1 55 ? 0.85 -6.305 -5.031 1 97.06 55 ILE B O 1
ATOM 1840 N N . VAL B 1 56 ? -0.788 -4.859 -5.062 1 94.94 56 VAL B N 1
ATOM 1841 C CA . VAL B 1 56 ? 0.094 -3.723 -5.312 1 94.94 56 VAL B CA 1
ATOM 1842 C C . VAL B 1 56 ? 1.152 -3.637 -4.215 1 94.94 56 VAL B C 1
ATOM 1844 O O . VAL B 1 56 ? 2.336 -3.439 -4.5 1 94.94 56 VAL B O 1
ATOM 1847 N N . ILE B 1 57 ? 0.763 -3.84 -2.996 1 94.06 57 ILE B N 1
ATOM 1848 C CA . ILE B 1 57 ? 1.686 -3.775 -1.868 1 94.06 57 ILE B CA 1
ATOM 1849 C C . ILE B 1 57 ? 2.73 -4.883 -1.99 1 94.06 57 ILE B C 1
ATOM 1851 O O . ILE B 1 57 ? 3.928 -4.637 -1.833 1 94.06 57 ILE B O 1
ATOM 1855 N N . ALA B 1 58 ? 2.266 -6.055 -2.262 1 96.44 58 ALA B N 1
ATOM 1856 C CA . ALA B 1 58 ? 3.164 -7.199 -2.391 1 96.44 58 ALA B CA 1
ATOM 1857 C C . ALA B 1 58 ? 4.145 -7 -3.543 1 96.44 58 ALA B C 1
ATOM 1859 O O . ALA B 1 58 ? 5.324 -7.336 -3.428 1 96.44 58 ALA B O 1
ATOM 1860 N N . VAL B 1 59 ? 3.66 -6.438 -4.633 1 96.75 59 VAL B N 1
ATOM 1861 C CA . VAL B 1 59 ? 4.496 -6.199 -5.805 1 96.75 59 VAL B CA 1
ATOM 1862 C C . VAL B 1 59 ? 5.527 -5.121 -5.492 1 96.75 59 VAL B C 1
ATOM 1864 O O . VAL B 1 59 ? 6.695 -5.238 -5.875 1 96.75 59 VAL B O 1
ATOM 1867 N N . ASN B 1 60 ? 5.098 -4.09 -4.863 1 93.44 60 ASN B N 1
ATOM 1868 C CA . ASN B 1 60 ? 6.035 -3.031 -4.492 1 93.44 60 ASN B CA 1
ATOM 1869 C C . ASN B 1 60 ? 7.195 -3.576 -3.668 1 93.44 60 ASN B C 1
ATOM 1871 O O . ASN B 1 60 ? 8.359 -3.25 -3.928 1 93.44 60 ASN B O 1
ATOM 1875 N N . LYS B 1 61 ? 6.863 -4.375 -2.709 1 93.5 61 LYS B N 1
ATOM 1876 C CA . LYS B 1 61 ? 7.898 -4.996 -1.887 1 93.5 61 LYS B CA 1
ATOM 1877 C C . LYS B 1 61 ? 8.82 -5.871 -2.732 1 93.5 61 LYS B C 1
ATOM 1879 O O . LYS B 1 61 ? 10.039 -5.852 -2.551 1 93.5 61 LYS B O 1
ATOM 1884 N N . ALA B 1 62 ? 8.266 -6.617 -3.623 1 95.81 62 ALA B N 1
ATOM 1885 C CA . ALA B 1 62 ? 9.047 -7.516 -4.473 1 95.81 62 ALA B CA 1
ATOM 1886 C C . ALA B 1 62 ? 10.016 -6.73 -5.352 1 95.81 62 ALA B C 1
ATOM 1888 O O . ALA B 1 62 ? 11.188 -7.098 -5.469 1 95.81 62 ALA B O 1
ATOM 1889 N N . VAL B 1 63 ? 9.57 -5.695 -5.934 1 94.88 63 VAL B N 1
ATOM 1890 C CA . VAL B 1 63 ? 10.398 -4.891 -6.824 1 94.88 63 VAL B CA 1
ATOM 1891 C C . VAL B 1 63 ? 11.516 -4.219 -6.023 1 94.88 63 VAL B C 1
ATOM 1893 O O . VAL B 1 63 ? 12.656 -4.148 -6.484 1 94.88 63 VAL B O 1
ATOM 1896 N N . LEU B 1 64 ? 11.18 -3.709 -4.883 1 91.62 64 LEU B N 1
ATOM 1897 C CA . LEU B 1 64 ? 12.195 -3.109 -4.023 1 91.62 64 LEU B CA 1
ATOM 1898 C C . LEU B 1 64 ? 13.281 -4.121 -3.68 1 91.62 64 LEU B C 1
ATOM 1900 O O . LEU B 1 64 ? 14.469 -3.801 -3.73 1 91.62 64 LEU B O 1
ATOM 1904 N N . SER B 1 65 ? 12.906 -5.344 -3.307 1 93 65 SER B N 1
ATOM 1905 C CA . SER B 1 65 ? 13.867 -6.406 -3.02 1 93 65 SER B CA 1
ATOM 1906 C C . SER B 1 65 ? 14.719 -6.727 -4.242 1 93 65 SER B C 1
ATOM 1908 O O . SER B 1 65 ? 15.93 -6.938 -4.125 1 93 65 SER B O 1
ATOM 1910 N N . GLU B 1 66 ? 14.078 -6.766 -5.324 1 95 66 GLU B N 1
ATOM 1911 C CA . GLU B 1 66 ? 14.805 -7.043 -6.559 1 95 66 GLU B CA 1
ATOM 1912 C C . GLU B 1 66 ? 15.859 -5.973 -6.828 1 95 66 GLU B C 1
ATOM 1914 O O . GLU B 1 66 ? 17 -6.289 -7.164 1 95 66 GLU B O 1
ATOM 1919 N N . ASN B 1 67 ? 15.5 -4.773 -6.699 1 92.38 67 ASN B N 1
ATOM 1920 C CA . ASN B 1 67 ? 16.406 -3.65 -6.938 1 92.38 67 ASN B CA 1
ATOM 1921 C C . ASN B 1 67 ? 17.594 -3.674 -5.984 1 92.38 67 ASN B C 1
ATOM 1923 O O . ASN B 1 67 ? 18.672 -3.207 -6.332 1 92.38 67 ASN B O 1
ATOM 1927 N N . GLN B 1 68 ? 17.391 -4.23 -4.887 1 90.44 68 GLN B N 1
ATOM 1928 C CA . GLN B 1 68 ? 18.438 -4.297 -3.883 1 90.44 68 GLN B CA 1
ATOM 1929 C C . GLN B 1 68 ? 19.188 -5.629 -3.953 1 90.44 68 GLN B C 1
ATOM 1931 O O . GLN B 1 68 ? 20.062 -5.902 -3.131 1 90.44 68 GLN B O 1
ATOM 1936 N N . LYS B 1 69 ? 18.844 -6.539 -4.844 1 94.06 69 LYS B N 1
ATOM 1937 C CA . LYS B 1 69 ? 19.453 -7.855 -5.023 1 94.06 69 LYS B CA 1
ATOM 1938 C C . LYS B 1 69 ? 19.312 -8.703 -3.762 1 94.06 69 LYS B C 1
ATOM 1940 O O . LYS B 1 69 ? 20.266 -9.359 -3.34 1 94.06 69 LYS B O 1
ATOM 1945 N N . LYS B 1 70 ? 18.125 -8.617 -3.17 1 92.31 70 LYS B N 1
ATOM 1946 C CA . LYS B 1 70 ? 17.859 -9.336 -1.925 1 92.31 70 LYS B CA 1
ATOM 1947 C C . LYS B 1 70 ? 16.594 -10.188 -2.039 1 92.31 70 LYS B C 1
ATOM 1949 O O . LYS B 1 70 ? 15.812 -10.273 -1.091 1 92.31 70 LYS B O 1
ATOM 1954 N N . LEU B 1 71 ? 16.406 -10.688 -3.184 1 94.69 71 LEU B N 1
ATOM 1955 C CA . LEU B 1 71 ? 15.25 -11.57 -3.35 1 94.69 71 LEU B CA 1
ATOM 1956 C C . LEU B 1 71 ? 15.398 -12.82 -2.49 1 94.69 71 LEU B C 1
ATOM 1958 O O . LEU B 1 71 ? 16.484 -13.383 -2.383 1 94.69 71 LEU B O 1
ATOM 1962 N N . THR B 1 72 ? 14.328 -13.188 -1.917 1 93.75 72 THR B N 1
ATOM 1963 C CA . THR B 1 72 ? 14.266 -14.43 -1.161 1 93.75 72 THR B CA 1
ATOM 1964 C C . THR B 1 72 ? 14 -15.617 -2.088 1 93.75 72 THR B C 1
ATOM 1966 O O . THR B 1 72 ? 14.508 -16.719 -1.856 1 93.75 72 THR B O 1
ATOM 1969 N N . THR B 1 73 ? 13.234 -15.375 -3.127 1 96.06 73 THR B N 1
ATOM 1970 C CA . THR B 1 73 ? 12.867 -16.438 -4.066 1 96.06 73 THR B CA 1
ATOM 1971 C C . THR B 1 73 ? 13.617 -16.266 -5.383 1 96.06 73 THR B C 1
ATOM 1973 O O . THR B 1 73 ? 14.516 -15.43 -5.496 1 96.06 73 THR B O 1
ATOM 1976 N N . ARG B 1 74 ? 13.273 -17.062 -6.348 1 95.19 74 ARG B N 1
ATOM 1977 C CA . ARG B 1 74 ? 14.055 -17.219 -7.57 1 95.19 74 ARG B CA 1
ATOM 1978 C C . ARG B 1 74 ? 13.961 -15.969 -8.438 1 95.19 74 ARG B C 1
ATOM 1980 O O . ARG B 1 74 ? 14.93 -15.594 -9.102 1 95.19 74 ARG B O 1
ATOM 1987 N N . ASN B 1 75 ? 12.812 -15.375 -8.492 1 96.44 75 ASN B N 1
ATOM 1988 C CA . ASN B 1 75 ? 12.617 -14.172 -9.297 1 96.44 75 ASN B CA 1
ATOM 1989 C C . ASN B 1 75 ? 11.531 -13.273 -8.703 1 96.44 75 ASN B C 1
ATOM 1991 O O . ASN B 1 75 ? 10.906 -13.625 -7.711 1 96.44 75 ASN B O 1
ATOM 1995 N N . VAL B 1 76 ? 11.312 -12.133 -9.289 1 96.62 76 VAL B N 1
ATOM 1996 C CA . VAL B 1 76 ? 10.43 -11.109 -8.758 1 96.62 76 VAL B CA 1
ATOM 1997 C C . VAL B 1 76 ? 8.992 -11.617 -8.742 1 96.62 76 VAL B C 1
ATOM 1999 O O . VAL B 1 76 ? 8.211 -11.258 -7.855 1 96.62 76 VAL B O 1
ATOM 2002 N N . PHE B 1 77 ? 8.602 -12.492 -9.656 1 97.56 77 PHE B N 1
ATOM 2003 C CA . PHE B 1 77 ? 7.227 -12.961 -9.766 1 97.56 77 PHE B CA 1
ATOM 2004 C C . PHE B 1 77 ? 6.91 -13.969 -8.672 1 97.56 77 PHE B C 1
ATOM 2006 O O . PHE B 1 77 ? 5.828 -13.93 -8.078 1 97.56 77 PHE B O 1
ATOM 2013 N N . THR B 1 78 ? 7.887 -14.875 -8.398 1 97.5 78 THR B N 1
ATOM 2014 C CA . THR B 1 78 ? 7.707 -15.781 -7.273 1 97.5 78 THR B CA 1
ATOM 2015 C C . THR B 1 78 ? 7.785 -15.016 -5.953 1 97.5 78 THR B C 1
ATOM 2017 O O . THR B 1 78 ? 7.129 -15.391 -4.977 1 97.5 78 THR B O 1
ATOM 2020 N N . GLU B 1 79 ? 8.555 -13.906 -5.934 1 97.38 79 GLU B N 1
ATOM 2021 C CA . GLU B 1 79 ? 8.664 -13.062 -4.75 1 97.38 79 GLU B CA 1
ATOM 2022 C C . GLU B 1 79 ? 7.32 -12.43 -4.402 1 97.38 79 GLU B C 1
ATOM 2024 O O . GLU B 1 79 ? 7 -12.242 -3.227 1 97.38 79 GLU B O 1
ATOM 2029 N N . VAL B 1 80 ? 6.547 -12.078 -5.398 1 98 80 VAL B N 1
ATOM 2030 C CA . VAL B 1 80 ? 5.219 -11.523 -5.184 1 98 80 VAL B CA 1
ATOM 2031 C C . VAL B 1 80 ? 4.367 -12.508 -4.387 1 98 80 VAL B C 1
ATOM 2033 O O . VAL B 1 80 ? 3.723 -12.133 -3.404 1 98 80 VAL B O 1
ATOM 2036 N N . LEU B 1 81 ? 4.395 -13.805 -4.809 1 98.31 81 LEU B N 1
ATOM 2037 C CA . LEU B 1 81 ? 3.633 -14.836 -4.113 1 98.31 81 LEU B CA 1
ATOM 2038 C C . LEU B 1 81 ? 4.117 -14.992 -2.678 1 98.31 81 LEU B C 1
ATOM 2040 O O . LEU B 1 81 ? 3.309 -15.102 -1.753 1 98.31 81 LEU B O 1
ATOM 2044 N N . TYR B 1 82 ? 5.371 -15 -2.555 1 97.38 82 TYR B N 1
ATOM 2045 C CA . TYR B 1 82 ? 5.98 -15.109 -1.234 1 97.38 82 TYR B CA 1
ATOM 2046 C C . TYR B 1 82 ? 5.559 -13.953 -0.341 1 97.38 82 TYR B C 1
ATOM 2048 O O . TYR B 1 82 ? 5.219 -14.148 0.828 1 97.38 82 TYR B O 1
ATOM 2056 N N . ASN B 1 83 ? 5.5 -12.75 -0.88 1 95.88 83 ASN B N 1
ATOM 2057 C CA . ASN B 1 83 ? 5.164 -11.562 -0.112 1 95.88 83 ASN B CA 1
ATOM 2058 C C . ASN B 1 83 ? 3.682 -11.531 0.252 1 95.88 83 ASN B C 1
ATOM 2060 O O . ASN B 1 83 ? 3.301 -10.961 1.279 1 95.88 83 ASN B O 1
ATOM 2064 N N . LEU B 1 84 ? 2.92 -12.086 -0.544 1 97.5 84 LEU B N 1
ATOM 2065 C CA . LEU B 1 84 ? 1.49 -12.125 -0.261 1 97.5 84 LEU B CA 1
ATOM 2066 C C . LEU B 1 84 ? 1.203 -12.984 0.97 1 97.5 84 LEU B C 1
ATOM 2068 O O . LEU B 1 84 ? 0.142 -12.852 1.585 1 97.5 84 LEU B O 1
ATOM 2072 N N . SER B 1 85 ? 2.057 -13.836 1.256 1 94.75 85 SER B N 1
ATOM 2073 C CA . SER B 1 85 ? 1.899 -14.734 2.395 1 94.75 85 SER B CA 1
ATOM 2074 C C . SER B 1 85 ? 2.467 -14.117 3.668 1 94.75 85 SER B C 1
ATOM 2076 O O . SER B 1 85 ? 3.453 -13.375 3.621 1 94.75 85 SER B O 1
ATOM 2078 N N . ALA B 1 86 ? 1.842 -14.383 4.785 1 88.31 86 ALA B N 1
ATOM 2079 C CA . ALA B 1 86 ? 2.406 -14 6.078 1 88.31 86 ALA B CA 1
ATOM 2080 C C . ALA B 1 86 ? 3.451 -15.016 6.539 1 88.31 86 ALA B C 1
ATOM 2082 O O . ALA B 1 86 ? 4.262 -14.719 7.422 1 88.31 86 ALA B O 1
ATOM 2083 N N . SER B 1 87 ? 3.41 -16.141 5.938 1 88.44 87 SER B N 1
ATOM 2084 C CA . SER B 1 87 ? 4.32 -17.234 6.289 1 88.44 87 SER B CA 1
ATOM 2085 C C . SER B 1 87 ? 5.719 -16.984 5.73 1 88.44 87 SER B C 1
ATOM 2087 O O . SER B 1 87 ? 5.867 -16.453 4.629 1 88.44 87 SER B O 1
ATOM 2089 N N . LYS B 1 88 ? 6.742 -17.484 6.449 1 89 88 LYS B N 1
ATOM 2090 C CA . LYS B 1 88 ? 8.125 -17.422 5.977 1 89 88 LYS B CA 1
ATOM 2091 C C . LYS B 1 88 ? 8.508 -18.672 5.199 1 89 88 LYS B C 1
ATOM 2093 O O . LYS B 1 88 ? 9.617 -18.75 4.664 1 89 88 LYS B O 1
ATOM 2098 N N . ASN B 1 89 ? 7.602 -19.609 5.191 1 94.44 89 ASN B N 1
ATOM 2099 C CA . ASN B 1 89 ? 7.844 -20.828 4.414 1 94.44 89 ASN B CA 1
ATOM 2100 C C . ASN B 1 89 ? 7.582 -20.594 2.928 1 94.44 89 ASN B C 1
ATOM 2102 O O . ASN B 1 89 ? 6.43 -20.5 2.502 1 94.44 89 ASN B O 1
ATOM 2106 N N . ILE B 1 90 ? 8.688 -20.594 2.148 1 95.62 90 ILE B N 1
ATOM 2107 C CA . ILE B 1 90 ? 8.641 -20.266 0.728 1 95.62 90 ILE B CA 1
ATOM 2108 C C . ILE B 1 90 ? 7.711 -21.25 0.004 1 95.62 90 ILE B C 1
ATOM 2110 O O . ILE B 1 90 ? 6.773 -20.828 -0.682 1 95.62 90 ILE B O 1
ATOM 2114 N N . THR B 1 91 ? 7.918 -22.562 0.311 1 96.12 91 THR B N 1
ATOM 2115 C CA . THR B 1 91 ? 7.172 -23.609 -0.378 1 96.12 91 THR B CA 1
ATOM 2116 C C . THR B 1 91 ? 5.676 -23.484 -0.094 1 96.12 91 THR B C 1
ATOM 2118 O O . THR B 1 91 ? 4.855 -23.531 -1.014 1 96.12 91 THR B O 1
ATOM 2121 N N . GLN B 1 92 ? 5.371 -23.25 1.134 1 96.44 92 GLN B N 1
ATOM 2122 C CA . GLN B 1 92 ? 3.975 -23.109 1.531 1 96.44 92 GLN B CA 1
ATOM 2123 C C . GLN B 1 92 ? 3.354 -21.859 0.908 1 96.44 92 GLN B C 1
ATOM 2125 O O . GLN B 1 92 ? 2.203 -21.891 0.467 1 96.44 92 GLN B O 1
ATOM 2130 N N . SER B 1 93 ? 4.082 -20.812 0.871 1 96.62 93 SER B N 1
ATOM 2131 C CA . SER B 1 93 ? 3.598 -19.547 0.315 1 96.62 93 SER B CA 1
ATOM 2132 C C . SER B 1 93 ? 3.281 -19.688 -1.17 1 96.62 93 SER B C 1
ATOM 2134 O O . SER B 1 93 ? 2.221 -19.266 -1.627 1 96.62 93 SER B O 1
ATOM 2136 N N . LEU B 1 94 ? 4.18 -20.312 -1.93 1 97.25 94 LEU B N 1
ATOM 2137 C CA . LEU B 1 94 ? 4.008 -20.469 -3.369 1 97.25 94 LEU B CA 1
ATOM 2138 C C . LEU B 1 94 ? 2.832 -21.391 -3.68 1 97.25 94 LEU B C 1
ATOM 2140 O O . LEU B 1 94 ? 2.053 -21.109 -4.598 1 97.25 94 LEU B O 1
ATOM 2144 N N . LYS B 1 95 ? 2.732 -22.406 -2.893 1 96.31 95 LYS B N 1
ATOM 2145 C CA . LYS B 1 95 ? 1.642 -23.359 -3.092 1 96.31 95 LYS B CA 1
ATOM 2146 C C . LYS B 1 95 ? 0.292 -22.719 -2.77 1 96.31 95 LYS B C 1
ATOM 2148 O O . LYS B 1 95 ? -0.685 -22.922 -3.492 1 96.31 95 LYS B O 1
ATOM 2153 N N . ARG B 1 96 ? 0.237 -21.969 -1.729 1 96.88 96 ARG B N 1
ATOM 2154 C CA . ARG B 1 96 ? -1.011 -21.391 -1.234 1 96.88 96 ARG B CA 1
ATOM 2155 C C . ARG B 1 96 ? -1.497 -20.281 -2.145 1 96.88 96 ARG B C 1
ATOM 2157 O O . ARG B 1 96 ? -2.689 -20.188 -2.445 1 96.88 96 ARG B O 1
ATOM 2164 N N . PHE B 1 97 ? -0.628 -19.453 -2.539 1 98.25 97 PHE B N 1
ATOM 2165 C CA . PHE B 1 97 ? -1.052 -18.266 -3.256 1 98.25 97 PHE B CA 1
ATOM 2166 C C . PHE B 1 97 ? -0.948 -18.469 -4.762 1 98.25 97 PHE B C 1
ATOM 2168 O O . PHE B 1 97 ? -1.546 -17.719 -5.539 1 98.25 97 PHE B O 1
ATOM 2175 N N . GLY B 1 98 ? -0.193 -19.391 -5.215 1 97.94 98 GLY B N 1
ATOM 2176 C CA . GLY B 1 98 ? -0.131 -19.734 -6.625 1 97.94 98 GLY B CA 1
ATOM 2177 C C . GLY B 1 98 ? -1.331 -20.531 -7.102 1 97.94 98 GLY B C 1
ATOM 2178 O O . GLY B 1 98 ? -2.158 -20.953 -6.293 1 97.94 98 GLY B O 1
ATOM 2179 N N . ILE B 1 99 ? -1.331 -20.734 -8.391 1 97.5 99 ILE B N 1
ATOM 2180 C CA . ILE B 1 99 ? -2.459 -21.469 -8.961 1 97.5 99 ILE B CA 1
ATOM 2181 C C . ILE B 1 99 ? -2.217 -22.969 -8.844 1 97.5 99 ILE B C 1
ATOM 2183 O O . ILE B 1 99 ? -1.071 -23.422 -8.898 1 97.5 99 ILE B O 1
ATOM 2187 N N . ASN B 1 100 ? -3.295 -23.594 -8.695 1 96.06 100 ASN B N 1
ATOM 2188 C CA . ASN B 1 100 ? -3.299 -25.047 -8.805 1 96.06 100 ASN B CA 1
ATOM 2189 C C . ASN B 1 100 ? -3.768 -25.516 -10.18 1 96.06 100 ASN B C 1
ATOM 2191 O O . ASN B 1 100 ? -4.402 -24.75 -10.914 1 96.06 100 ASN B O 1
ATOM 2195 N N . GLU B 1 101 ? -3.562 -26.766 -10.469 1 95.5 101 GLU B N 1
ATOM 2196 C CA . GLU B 1 101 ? -3.805 -27.297 -11.805 1 95.5 101 GLU B CA 1
ATOM 2197 C C . GLU B 1 101 ? -5.293 -27.297 -12.133 1 95.5 101 GLU B C 1
ATOM 2199 O O . GLU B 1 101 ? -5.68 -27.25 -13.305 1 95.5 101 GLU B O 1
ATOM 2204 N N . ASP B 1 102 ? -6.148 -27.328 -11.148 1 95.5 102 ASP B N 1
ATOM 2205 C CA . ASP B 1 102 ? -7.578 -27.469 -11.391 1 95.5 102 ASP B CA 1
ATOM 2206 C C . ASP B 1 102 ? -8.297 -26.141 -11.219 1 95.5 102 ASP B C 1
ATOM 2208 O O . ASP B 1 102 ? -9.516 -26.062 -11.383 1 95.5 102 ASP B O 1
ATOM 2212 N N . ASP B 1 103 ? -7.586 -25.109 -10.898 1 97 103 ASP B N 1
ATOM 2213 C CA . ASP B 1 103 ? -8.211 -23.812 -10.695 1 97 103 ASP B CA 1
ATOM 2214 C C . ASP B 1 103 ? -8.922 -23.328 -11.961 1 97 103 ASP B C 1
ATOM 2216 O O . ASP B 1 103 ? -8.414 -23.5 -13.07 1 97 103 ASP B O 1
ATOM 2220 N N . LYS B 1 104 ? -10.086 -22.688 -11.82 1 98 104 LYS B N 1
ATOM 2221 C CA . LYS B 1 104 ? -10.867 -22.203 -12.945 1 98 104 LYS B CA 1
ATOM 2222 C C . LYS B 1 104 ? -10.82 -20.672 -13.023 1 98 104 LYS B C 1
ATOM 2224 O O . LYS B 1 104 ? -11.344 -20.078 -13.961 1 98 104 LYS B O 1
ATOM 2229 N N . SER B 1 105 ? -10.273 -20.062 -12.055 1 98.44 105 SER B N 1
ATOM 2230 C CA . SER B 1 105 ? -10.047 -18.625 -12.023 1 98.44 105 SER B CA 1
ATOM 2231 C C . SER B 1 105 ? -8.625 -18.297 -11.586 1 98.44 105 SER B C 1
ATOM 2233 O O . SER B 1 105 ? -8.016 -19.047 -10.828 1 98.44 105 SER B O 1
ATOM 2235 N N . LEU B 1 106 ? -8.086 -17.188 -12.133 1 98.38 106 LEU B N 1
ATOM 2236 C CA . LEU B 1 106 ? -6.754 -16.766 -11.727 1 98.38 106 LEU B CA 1
ATOM 2237 C C . LEU B 1 106 ? -6.559 -15.273 -11.961 1 98.38 106 LEU B C 1
ATOM 2239 O O . LEU B 1 106 ? -7.289 -14.664 -12.742 1 98.38 106 LEU B O 1
ATOM 2243 N N . VAL B 1 107 ? -5.66 -14.68 -11.219 1 98.31 107 VAL B N 1
ATOM 2244 C CA . VAL B 1 107 ? -5.188 -13.312 -11.414 1 98.31 107 VAL B CA 1
ATOM 2245 C C . VAL B 1 107 ? -3.793 -13.336 -12.031 1 98.31 107 VAL B C 1
ATOM 2247 O O . VAL B 1 107 ? -2.896 -14.023 -11.539 1 98.31 107 VAL B O 1
ATOM 2250 N N . VAL B 1 108 ? -3.598 -12.617 -13.094 1 98.25 108 VAL B N 1
ATOM 2251 C CA . VAL B 1 108 ? -2.291 -12.477 -13.727 1 98.25 108 VAL B CA 1
ATOM 2252 C C . VAL B 1 108 ? -1.673 -11.133 -13.344 1 98.25 108 VAL B C 1
ATOM 2254 O O . VAL B 1 108 ? -2.332 -10.094 -13.43 1 98.25 108 VAL B O 1
ATOM 2257 N N . VAL B 1 109 ? -0.448 -11.195 -12.93 1 97.75 109 VAL B N 1
ATOM 2258 C CA . VAL B 1 109 ? 0.262 -9.992 -12.523 1 97.75 109 VAL B CA 1
ATOM 2259 C C . VAL B 1 109 ? 1.546 -9.844 -13.336 1 97.75 109 VAL B C 1
ATOM 2261 O O . VAL B 1 109 ? 2.393 -10.742 -13.336 1 97.75 109 VAL B O 1
ATOM 2264 N N . ALA B 1 110 ? 1.647 -8.758 -14.016 1 96.44 110 ALA B N 1
ATOM 2265 C CA . ALA B 1 110 ? 2.863 -8.406 -14.75 1 96.44 110 ALA B CA 1
AT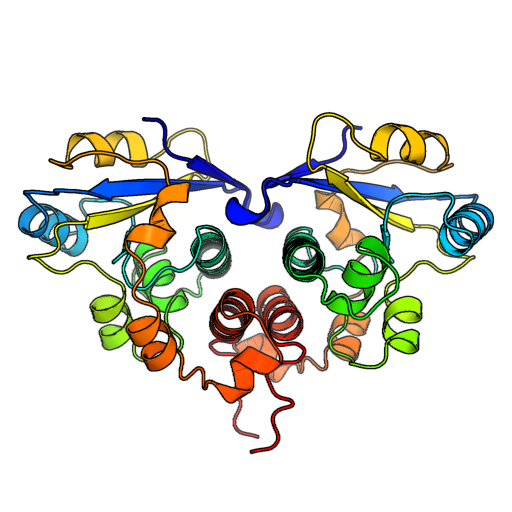OM 2266 C C . ALA B 1 110 ? 3.439 -7.086 -14.25 1 96.44 110 ALA B C 1
ATOM 2268 O O . ALA B 1 110 ? 2.711 -6.246 -13.719 1 96.44 110 ALA B O 1
ATOM 2269 N N . ILE B 1 111 ? 4.715 -6.949 -14.344 1 95 111 ILE B N 1
ATOM 2270 C CA . ILE B 1 111 ? 5.414 -5.742 -13.922 1 95 111 ILE B CA 1
ATOM 2271 C C . ILE B 1 111 ? 6.055 -5.066 -15.141 1 95 111 ILE B C 1
ATOM 2273 O O . ILE B 1 111 ? 6.809 -5.699 -15.883 1 95 111 ILE B O 1
ATOM 2277 N N . ARG B 1 112 ? 5.711 -3.848 -15.297 1 92.94 112 ARG B N 1
ATOM 2278 C CA . ARG B 1 112 ? 6.277 -3.08 -16.391 1 92.94 112 ARG B CA 1
ATOM 2279 C C . ARG B 1 112 ? 7.309 -2.078 -15.891 1 92.94 112 ARG B C 1
ATOM 2281 O O . ARG B 1 112 ? 6.988 -1.188 -15.102 1 92.94 112 ARG B O 1
ATOM 2288 N N . LYS B 1 113 ? 8.508 -2.137 -16.172 1 84.94 113 LYS B N 1
ATOM 2289 C CA . LYS B 1 113 ? 9.578 -1.205 -15.82 1 84.94 113 LYS B CA 1
ATOM 2290 C C . LYS B 1 113 ? 9.875 -0.253 -16.984 1 84.94 113 LYS B C 1
ATOM 2292 O O . LYS B 1 113 ? 10.188 0.921 -16.75 1 84.94 113 LYS B O 1
ATOM 2297 N N . ASN B 1 114 ? 9.844 -0.677 -18.203 1 77.88 114 ASN B N 1
ATOM 2298 C CA . ASN B 1 114 ? 10.031 0.105 -19.422 1 77.88 114 ASN B CA 1
ATOM 2299 C C . ASN B 1 114 ? 8.852 -0.039 -20.375 1 77.88 114 ASN B C 1
ATOM 2301 O O . ASN B 1 114 ? 7.703 -0.135 -19.938 1 77.88 114 ASN B O 1
ATOM 2305 N N . GLU B 1 115 ? 9.016 0.05 -21.594 1 73 115 GLU B N 1
ATOM 2306 C CA . GLU B 1 115 ? 7.957 0.141 -22.594 1 73 115 GLU B CA 1
ATOM 2307 C C . GLU B 1 115 ? 7.355 -1.23 -22.891 1 73 115 GLU B C 1
ATOM 2309 O O . GLU B 1 115 ? 6.211 -1.328 -23.344 1 73 115 GLU B O 1
ATOM 2314 N N . ILE B 1 116 ? 7.984 -2.174 -22.562 1 70.56 116 ILE B N 1
ATOM 2315 C CA . ILE B 1 116 ? 7.426 -3.447 -23 1 70.56 116 ILE B CA 1
ATOM 2316 C C . ILE B 1 116 ? 6.812 -4.18 -21.812 1 70.56 116 ILE B C 1
ATOM 2318 O O . ILE B 1 116 ? 7.441 -4.301 -20.766 1 70.56 116 ILE B O 1
ATOM 2322 N N . SER B 1 117 ? 5.551 -4.551 -22.016 1 76.75 117 SER B N 1
ATOM 2323 C CA . SER B 1 117 ? 4.875 -5.348 -21 1 76.75 117 SER B CA 1
ATOM 2324 C C . SER B 1 117 ? 4.863 -6.824 -21.375 1 76.75 117 SER B C 1
ATOM 2326 O O . SER B 1 117 ? 4.57 -7.18 -22.516 1 76.75 117 SER B O 1
ATOM 2328 N N . SER B 1 118 ? 5.281 -7.672 -20.453 1 85.12 118 SER B N 1
ATOM 2329 C CA . SER B 1 118 ? 5.207 -9.117 -20.656 1 85.12 118 SER B CA 1
ATOM 2330 C C . SER B 1 118 ? 3.76 -9.586 -20.781 1 85.12 118 SER B C 1
ATOM 2332 O O . SER B 1 118 ? 3.494 -10.68 -21.281 1 85.12 118 SER B O 1
ATOM 2334 N N . LEU B 1 119 ? 2.84 -8.789 -20.406 1 88.56 119 LEU B N 1
ATOM 2335 C CA . LEU B 1 119 ? 1.434 -9.18 -20.391 1 88.56 119 LEU B CA 1
ATOM 2336 C C . LEU B 1 119 ? 0.933 -9.461 -21.797 1 88.56 119 LEU B C 1
ATOM 2338 O O . LEU B 1 119 ? 0.089 -10.336 -22 1 88.56 119 LEU B O 1
ATOM 2342 N N . ASP B 1 120 ? 1.44 -8.742 -22.703 1 86.75 120 ASP B N 1
ATOM 2343 C CA . ASP B 1 120 ? 1.006 -8.898 -24.094 1 86.75 120 ASP B CA 1
ATOM 2344 C C . ASP B 1 120 ? 1.304 -10.305 -24.609 1 86.75 120 ASP B C 1
ATOM 2346 O O . ASP B 1 120 ? 0.583 -10.82 -25.453 1 86.75 120 ASP B O 1
ATOM 2350 N N . ARG B 1 121 ? 2.336 -10.914 -24.109 1 90.69 121 ARG B N 1
ATOM 2351 C CA . ARG B 1 121 ? 2.729 -12.25 -24.531 1 90.69 121 ARG B CA 1
ATOM 2352 C C . ARG B 1 121 ? 1.999 -13.32 -23.719 1 90.69 121 ARG B C 1
ATOM 2354 O O . ARG B 1 121 ? 1.846 -14.453 -24.172 1 90.69 121 ARG B O 1
ATOM 2361 N N . VAL B 1 122 ? 1.506 -13 -22.562 1 95.25 122 VAL B N 1
ATOM 2362 C CA . VAL B 1 122 ? 0.957 -13.969 -21.625 1 95.25 122 VAL B CA 1
ATOM 2363 C C . VAL B 1 122 ? -0.548 -14.109 -21.844 1 95.25 122 VAL B C 1
ATOM 2365 O O . VAL B 1 122 ? -1.08 -15.219 -21.859 1 95.25 122 VAL B O 1
ATOM 2368 N N . LEU B 1 123 ? -1.288 -13.07 -22.062 1 95.06 123 LEU B N 1
ATOM 2369 C CA . LEU B 1 123 ? -2.746 -13.039 -22.078 1 95.06 123 LEU B CA 1
ATOM 2370 C C . LEU B 1 123 ? -3.297 -13.945 -23.172 1 95.06 123 LEU B C 1
ATOM 2372 O O . LEU B 1 123 ? -4.246 -14.695 -22.938 1 95.06 123 LEU B O 1
ATOM 2376 N N . PRO B 1 124 ? -2.65 -13.898 -24.375 1 95.06 124 PRO B N 1
ATOM 2377 C CA . PRO B 1 124 ? -3.174 -14.758 -25.453 1 95.06 124 PRO B CA 1
ATOM 2378 C C . PRO B 1 124 ? -3.039 -16.25 -25.125 1 95.06 124 PRO B C 1
ATOM 2380 O O . PRO B 1 124 ? -3.709 -17.078 -25.75 1 95.06 124 PRO B O 1
ATOM 2383 N N . LEU B 1 125 ? -2.213 -16.625 -24.203 1 97.25 125 LEU B N 1
ATOM 2384 C CA . LEU B 1 125 ? -1.97 -18.016 -23.875 1 97.25 125 LEU B CA 1
ATOM 2385 C C . LEU B 1 125 ? -3.045 -18.547 -22.938 1 97.25 125 LEU B C 1
ATOM 2387 O O . LEU B 1 125 ? -3.158 -19.766 -22.734 1 97.25 125 LEU B O 1
ATOM 2391 N N . ILE B 1 126 ? -3.869 -17.703 -22.375 1 97.69 126 ILE B N 1
ATOM 2392 C CA . ILE B 1 126 ? -4.848 -18.109 -21.375 1 97.69 126 ILE B CA 1
ATOM 2393 C C . ILE B 1 126 ? -6.188 -18.391 -22.047 1 97.69 126 ILE B C 1
ATOM 2395 O O . ILE B 1 126 ? -6.766 -17.516 -22.688 1 97.69 126 ILE B O 1
ATOM 2399 N N . SER B 1 127 ? -6.617 -19.562 -21.984 1 98.25 127 SER B N 1
ATOM 2400 C CA . SER B 1 127 ? -7.949 -19.938 -22.453 1 98.25 127 SER B CA 1
ATOM 2401 C C . SER B 1 127 ? -9 -19.734 -21.359 1 98.25 127 SER B C 1
ATOM 2403 O O . SER B 1 127 ? -9.297 -20.641 -20.594 1 98.25 127 SER B O 1
ATOM 2405 N N . GLY B 1 128 ? -9.648 -18.641 -21.297 1 97.81 128 GLY B N 1
ATOM 2406 C CA . GLY B 1 128 ? -10.641 -18.25 -20.312 1 97.81 128 GLY B CA 1
ATOM 2407 C C . GLY B 1 128 ? -11.234 -16.875 -20.578 1 97.81 128 GLY B C 1
ATOM 2408 O O . GLY B 1 128 ? -10.938 -16.25 -21.609 1 97.81 128 GLY B O 1
ATOM 2409 N N . ASP B 1 129 ? -12.102 -16.359 -19.703 1 97.44 129 ASP B N 1
ATOM 2410 C CA . ASP B 1 129 ? -12.781 -15.07 -19.859 1 97.44 129 ASP B CA 1
ATOM 2411 C C . ASP B 1 129 ? -12.141 -14 -18.969 1 97.44 129 ASP B C 1
ATOM 2413 O O . ASP B 1 129 ? -12.148 -14.125 -17.734 1 97.44 129 ASP B O 1
ATOM 2417 N N . GLN B 1 130 ? -11.617 -13.031 -19.609 1 96.31 130 GLN B N 1
ATOM 2418 C CA . GLN B 1 130 ? -11.094 -11.914 -18.828 1 96.31 130 GLN B CA 1
ATOM 2419 C C . GLN B 1 130 ? -12.219 -11.07 -18.234 1 96.31 130 GLN B C 1
ATOM 2421 O O . GLN B 1 130 ? -13.227 -10.82 -18.906 1 96.31 130 GLN B O 1
ATOM 2426 N N . CYS B 1 131 ? -12.047 -10.695 -16.938 1 95.19 131 CYS B N 1
ATOM 2427 C CA . CYS B 1 131 ? -13.055 -9.93 -16.203 1 95.19 131 CYS B CA 1
ATOM 2428 C C . CYS B 1 131 ? -12.453 -8.672 -15.594 1 95.19 131 CYS B C 1
ATOM 2430 O O . CYS B 1 131 ? -11.234 -8.578 -15.43 1 95.19 131 CYS B O 1
ATOM 2432 N N . PRO B 1 132 ? -13.352 -7.668 -15.305 1 93.25 132 PRO B N 1
ATOM 2433 C CA . PRO B 1 132 ? -12.844 -6.512 -14.562 1 93.25 132 PRO B CA 1
ATOM 2434 C C . PRO B 1 132 ? -12.266 -6.898 -13.203 1 93.25 132 PRO B C 1
ATOM 2436 O O . PRO B 1 132 ? -12.828 -7.738 -12.5 1 93.25 132 PRO B O 1
ATOM 2439 N N . ILE B 1 133 ? -11.148 -6.238 -12.859 1 92.62 133 ILE B N 1
ATOM 2440 C CA . ILE B 1 133 ? -10.445 -6.566 -11.625 1 92.62 133 ILE B CA 1
ATOM 2441 C C . ILE B 1 133 ? -11.344 -6.246 -10.43 1 92.62 133 ILE B C 1
ATOM 2443 O O . ILE B 1 133 ? -11.227 -6.879 -9.375 1 92.62 133 ILE B O 1
ATOM 2447 N N . GLY B 1 134 ? -12.25 -5.27 -10.562 1 88.56 134 GLY B N 1
ATOM 2448 C CA . GLY B 1 134 ? -13.18 -4.918 -9.508 1 88.56 134 GLY B CA 1
ATOM 2449 C C . GLY B 1 134 ? -14.078 -6.066 -9.094 1 88.56 134 GLY B C 1
ATOM 2450 O O . GLY B 1 134 ? -14.688 -6.031 -8.023 1 88.56 134 GLY B O 1
ATOM 2451 N N . GLU B 1 135 ? -14.141 -7.141 -9.891 1 93.25 135 GLU B N 1
ATOM 2452 C CA . GLU B 1 135 ? -15 -8.297 -9.617 1 93.25 135 GLU B CA 1
ATOM 2453 C C . GLU B 1 135 ? -14.273 -9.328 -8.758 1 93.25 135 GLU B C 1
ATOM 2455 O O . GLU B 1 135 ? -14.836 -10.367 -8.414 1 93.25 135 GLU B O 1
ATOM 2460 N N . ILE B 1 136 ? -13.133 -9.023 -8.32 1 94.94 136 ILE B N 1
ATOM 2461 C CA . ILE B 1 136 ? -12.328 -9.984 -7.578 1 94.94 136 ILE B CA 1
ATOM 2462 C C . ILE B 1 136 ? -13.031 -10.359 -6.277 1 94.94 136 ILE B C 1
ATOM 2464 O O . ILE B 1 136 ? -12.93 -11.492 -5.805 1 94.94 136 ILE B O 1
ATOM 2468 N N . LYS B 1 137 ? -13.758 -9.477 -5.746 1 92.56 137 LYS B N 1
ATOM 2469 C CA . LYS B 1 137 ? -14.461 -9.695 -4.48 1 92.56 137 LYS B CA 1
ATOM 2470 C C . LYS B 1 137 ? -15.414 -10.883 -4.582 1 92.56 137 LYS B C 1
ATOM 2472 O O . LYS B 1 137 ? -15.672 -11.57 -3.588 1 92.56 137 LYS B O 1
ATOM 2477 N N . SER B 1 138 ? -15.977 -11.102 -5.781 1 95.62 138 SER B N 1
ATOM 2478 C CA . SER B 1 138 ? -16.922 -12.203 -5.977 1 95.62 138 SER B CA 1
ATOM 2479 C C . SER B 1 138 ? -16.203 -13.555 -5.926 1 95.62 138 SER B C 1
ATOM 2481 O O . SER B 1 138 ? -16.859 -14.594 -5.797 1 95.62 138 SER B O 1
ATOM 2483 N N . LEU B 1 139 ? -14.938 -13.609 -6.02 1 97.25 139 LEU B N 1
ATOM 2484 C CA . LEU B 1 139 ? -14.156 -14.844 -6.027 1 97.25 139 LEU B CA 1
ATOM 2485 C C . LEU B 1 139 ? -13.414 -15.031 -4.707 1 97.25 139 LEU B C 1
ATOM 2487 O O . LEU B 1 139 ? -12.836 -16.094 -4.457 1 97.25 139 LEU B O 1
ATOM 2491 N N . THR B 1 140 ? -13.445 -14.023 -3.902 1 97.19 140 THR B N 1
ATOM 2492 C CA . THR B 1 140 ? -12.695 -13.992 -2.648 1 97.19 140 THR B CA 1
ATOM 2493 C C . THR B 1 140 ? -13.344 -14.906 -1.612 1 97.19 140 THR B C 1
ATOM 2495 O O . THR B 1 140 ? -14.562 -14.93 -1.467 1 97.19 140 THR B O 1
ATOM 2498 N N . ASP B 1 141 ? -12.609 -15.719 -0.936 1 97.75 141 ASP B N 1
ATOM 2499 C CA . ASP B 1 141 ? -13.047 -16.531 0.194 1 97.75 141 ASP B CA 1
ATOM 2500 C C . ASP B 1 141 ? -12.594 -15.922 1.519 1 97.75 141 ASP B C 1
ATOM 2502 O O . ASP B 1 141 ? -11.492 -16.203 1.996 1 97.75 141 ASP B O 1
ATOM 2506 N N . ILE B 1 142 ? -13.43 -15.227 2.156 1 96.25 142 ILE B N 1
ATOM 2507 C CA . ILE B 1 142 ? -13.125 -14.453 3.357 1 96.25 142 ILE B CA 1
ATOM 2508 C C . ILE B 1 142 ? -12.664 -15.391 4.473 1 96.25 142 ILE B C 1
ATOM 2510 O O . ILE B 1 142 ? -11.711 -15.086 5.191 1 96.25 142 ILE B O 1
ATOM 2514 N N . THR B 1 143 ? -13.367 -16.531 4.598 1 97.12 143 THR B N 1
ATOM 2515 C CA . THR B 1 143 ? -13.016 -17.516 5.629 1 97.12 143 THR B CA 1
ATOM 2516 C C . THR B 1 143 ? -11.594 -18.016 5.422 1 97.12 143 THR B C 1
ATOM 2518 O O . THR B 1 143 ? -10.812 -18.109 6.375 1 97.12 143 THR B O 1
ATOM 2521 N N . LEU B 1 144 ? -11.25 -18.328 4.227 1 96.94 144 LEU B N 1
ATOM 2522 C CA . LEU B 1 144 ? -9.914 -18.812 3.896 1 96.94 144 LEU B CA 1
ATOM 2523 C C . LEU B 1 144 ? -8.867 -17.734 4.184 1 96.94 144 LEU B C 1
ATOM 2525 O O . LEU B 1 144 ? -7.785 -18.031 4.691 1 96.94 144 LEU B O 1
ATOM 2529 N N . ILE B 1 145 ? -9.172 -16.469 3.893 1 96.69 145 ILE B N 1
ATOM 2530 C CA . ILE B 1 145 ? -8.266 -15.352 4.117 1 96.69 145 ILE B CA 1
ATOM 2531 C C . ILE B 1 145 ? -8.031 -15.18 5.617 1 96.69 145 ILE B C 1
ATOM 2533 O O . ILE B 1 145 ? -6.883 -15.039 6.055 1 96.69 145 ILE B O 1
ATOM 2537 N N . GLN B 1 146 ? -9.086 -15.203 6.355 1 95.81 146 GLN B N 1
ATOM 2538 C CA . GLN B 1 146 ? -8.961 -15.047 7.801 1 95.81 146 GLN B CA 1
ATOM 2539 C C . GLN B 1 146 ? -8.102 -16.156 8.406 1 95.81 146 GLN B C 1
ATOM 2541 O O . GLN B 1 146 ? -7.27 -15.891 9.273 1 95.81 146 GLN B O 1
ATOM 2546 N N . LYS B 1 147 ? -8.297 -17.328 7.914 1 95.44 147 LYS B N 1
ATOM 2547 C CA . LYS B 1 147 ? -7.504 -18.453 8.383 1 95.44 147 LYS B CA 1
ATOM 2548 C C . LYS B 1 147 ? -6.039 -18.297 7.98 1 95.44 147 LYS B C 1
ATOM 2550 O O . LYS B 1 147 ? -5.141 -18.531 8.797 1 95.44 147 LYS B O 1
ATOM 2555 N N . THR B 1 148 ? -5.797 -17.891 6.797 1 95.69 148 THR B N 1
ATOM 2556 C CA . THR B 1 148 ? -4.457 -17.797 6.234 1 95.69 148 THR B CA 1
ATOM 2557 C C . THR B 1 148 ? -3.646 -16.719 6.961 1 95.69 148 THR B C 1
ATOM 2559 O O . THR B 1 148 ? -2.465 -16.922 7.25 1 95.69 148 THR B O 1
ATOM 2562 N N . TYR B 1 149 ? -4.301 -15.633 7.277 1 94 149 TYR B N 1
ATOM 2563 C CA . TYR B 1 149 ? -3.586 -14.516 7.887 1 94 149 TYR B CA 1
ATOM 2564 C C . TYR B 1 149 ? -3.811 -14.484 9.391 1 94 149 TYR B C 1
ATOM 2566 O O . TYR B 1 149 ? -3.342 -13.57 10.07 1 94 149 TYR B O 1
ATOM 2574 N N . ASN B 1 150 ? -4.555 -15.453 9.922 1 92.31 150 ASN B N 1
ATOM 2575 C CA . ASN B 1 150 ? -4.859 -15.523 11.352 1 92.31 150 ASN B CA 1
ATOM 2576 C C . ASN B 1 150 ? -5.523 -14.242 11.852 1 92.31 150 ASN B C 1
ATOM 2578 O O . ASN B 1 150 ? -5.059 -13.641 12.812 1 92.31 150 ASN B O 1
ATOM 2582 N N . VAL B 1 151 ? -6.535 -13.812 11.141 1 92.31 151 VAL B N 1
ATOM 2583 C CA . VAL B 1 151 ? -7.305 -12.641 11.531 1 92.31 151 VAL B CA 1
ATOM 2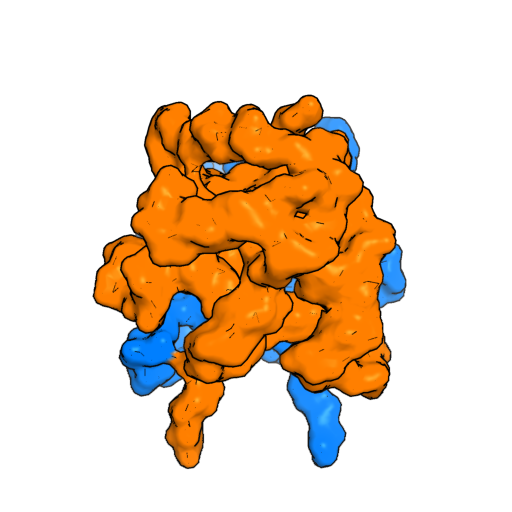584 C C . VAL B 1 151 ? -8.547 -13.07 12.305 1 92.31 151 VAL B C 1
ATOM 2586 O O . VAL B 1 151 ? -9.469 -13.664 11.734 1 92.31 151 VAL B O 1
ATOM 2589 N N . LYS B 1 152 ? -8.594 -12.734 13.516 1 91.88 152 LYS B N 1
ATOM 2590 C CA . LYS B 1 152 ? -9.711 -13.117 14.375 1 91.88 152 LYS B CA 1
ATOM 2591 C C . LYS B 1 152 ? -10.875 -12.141 14.234 1 91.88 152 LYS B C 1
ATOM 2593 O O . LYS B 1 152 ? -10.68 -10.992 13.836 1 91.88 152 LYS B O 1
ATOM 2598 N N . ASP B 1 153 ? -11.984 -12.578 14.602 1 90.12 153 ASP B N 1
ATOM 2599 C CA . ASP B 1 153 ? -13.18 -11.75 14.523 1 90.12 153 ASP B CA 1
ATOM 2600 C C . ASP B 1 153 ? -13.039 -10.492 15.383 1 90.12 153 ASP B C 1
ATOM 2602 O O . ASP B 1 153 ? -13.539 -9.43 15.023 1 90.12 153 ASP B O 1
ATOM 2606 N N . GLU B 1 154 ? -12.414 -10.656 16.516 1 87.31 154 GLU B N 1
ATOM 2607 C CA . GLU B 1 154 ? -12.219 -9.523 17.422 1 87.31 154 GLU B CA 1
ATOM 2608 C C . GLU B 1 154 ? -11.414 -8.414 16.75 1 87.31 154 GLU B C 1
ATOM 2610 O O . GLU B 1 154 ? -11.641 -7.234 17 1 87.31 154 GLU B O 1
ATOM 2615 N N . GLU B 1 155 ? -10.492 -8.844 15.93 1 86.56 155 GLU B N 1
ATOM 2616 C CA . GLU B 1 155 ? -9.672 -7.875 15.211 1 86.56 155 GLU B CA 1
ATOM 2617 C C . GLU B 1 155 ? -10.508 -7.09 14.195 1 86.56 155 GLU B C 1
ATOM 2619 O O . GLU B 1 155 ? -10.258 -5.91 13.961 1 86.56 155 GLU B O 1
ATOM 2624 N N . LEU B 1 156 ? -11.438 -7.688 13.672 1 87.38 156 LEU B N 1
ATOM 2625 C CA . LEU B 1 156 ? -12.258 -7.082 12.641 1 87.38 156 LEU B CA 1
ATOM 2626 C C . LEU B 1 156 ? -13.18 -6.012 13.227 1 87.38 156 LEU B C 1
ATOM 2628 O O . LEU B 1 156 ? -13.75 -5.207 12.492 1 87.38 156 LEU B O 1
ATOM 2632 N N . LYS B 1 157 ? -13.336 -6.023 14.523 1 83.19 157 LYS B N 1
ATOM 2633 C CA . LYS B 1 157 ? -14.102 -4.969 15.188 1 83.19 157 LYS B CA 1
ATOM 2634 C C . LYS B 1 157 ? -13.328 -3.656 15.211 1 83.19 157 LYS B C 1
ATOM 2636 O O . LYS B 1 157 ? -13.93 -2.578 15.266 1 83.19 157 LYS B O 1
ATOM 2641 N N . ALA B 1 158 ? -12 -3.812 15.117 1 78.38 158 ALA B N 1
ATOM 2642 C CA . ALA B 1 158 ? -11.148 -2.641 15.297 1 78.38 158 ALA B CA 1
ATOM 2643 C C . ALA B 1 158 ? -10.523 -2.217 13.969 1 78.38 158 ALA B C 1
ATOM 2645 O O . ALA B 1 158 ? -10.078 -1.074 13.82 1 78.38 158 ALA B O 1
ATOM 2646 N N . SER B 1 159 ? -10.461 -3.115 13.016 1 83.19 159 SER B N 1
ATOM 2647 C CA . SER B 1 159 ? -9.789 -2.848 11.75 1 83.19 159 SER B CA 1
ATOM 2648 C C . SER B 1 159 ? -10.516 -3.506 10.586 1 83.19 159 SER B C 1
ATOM 2650 O O . SER B 1 159 ? -11.227 -4.5 10.773 1 83.19 159 SER B O 1
ATOM 2652 N N . GLN B 1 160 ? -10.352 -2.924 9.484 1 86.94 160 GLN B N 1
ATOM 2653 C CA . GLN B 1 160 ? -10.883 -3.582 8.297 1 86.94 160 GLN B CA 1
ATOM 2654 C C . GLN B 1 160 ? -10.016 -4.77 7.891 1 86.94 160 GLN B C 1
ATOM 2656 O O . GLN B 1 160 ? -8.797 -4.762 8.109 1 86.94 160 GLN B O 1
ATOM 2661 N N . LEU B 1 161 ? -10.602 -5.68 7.34 1 91.19 161 LEU B N 1
ATOM 2662 C CA . LEU B 1 161 ? -9.891 -6.891 6.941 1 91.19 161 LEU B CA 1
ATOM 2663 C C . LEU B 1 161 ? -8.742 -6.559 5.992 1 91.19 161 LEU B C 1
ATOM 2665 O O . LEU B 1 161 ? -7.629 -7.059 6.164 1 91.19 161 LEU B O 1
ATOM 2669 N N . LEU B 1 162 ? -8.938 -5.711 5.008 1 90.62 162 LEU B N 1
ATOM 2670 C CA . LEU B 1 162 ? -7.898 -5.332 4.055 1 90.62 162 LEU B CA 1
ATOM 2671 C C . LEU B 1 162 ? -6.711 -4.699 4.77 1 90.62 162 LEU B C 1
ATOM 2673 O O . LEU B 1 162 ? -5.559 -4.977 4.434 1 90.62 162 LEU B O 1
ATOM 2677 N N . ASP B 1 163 ? -6.957 -3.922 5.781 1 88.88 163 ASP B N 1
ATOM 2678 C CA . ASP B 1 163 ? -5.883 -3.291 6.547 1 88.88 163 ASP B CA 1
ATOM 2679 C C . ASP B 1 163 ? -5.043 -4.336 7.277 1 88.88 163 ASP B C 1
ATOM 2681 O O . ASP B 1 163 ? -3.814 -4.238 7.309 1 88.88 163 ASP B O 1
ATOM 2685 N N . SER B 1 164 ? -5.754 -5.262 7.891 1 89.62 164 SER B N 1
ATOM 2686 C CA . SER B 1 164 ? -5.074 -6.32 8.625 1 89.62 164 SER B CA 1
ATOM 2687 C C . SER B 1 164 ? -4.164 -7.133 7.711 1 89.62 164 SER B C 1
ATOM 2689 O O . SER B 1 164 ? -3.018 -7.422 8.062 1 89.62 164 SER B O 1
ATOM 2691 N N . ILE B 1 165 ? -4.582 -7.387 6.523 1 92.44 165 ILE B N 1
ATOM 2692 C CA . ILE B 1 165 ? -3.844 -8.18 5.551 1 92.44 165 ILE B CA 1
ATOM 2693 C C . ILE B 1 165 ? -2.623 -7.398 5.066 1 92.44 165 ILE B C 1
ATOM 2695 O O . ILE B 1 165 ? -1.502 -7.91 5.09 1 92.44 165 ILE B O 1
ATOM 2699 N N . VAL B 1 166 ? -2.848 -6.238 4.684 1 91.12 166 VAL B N 1
ATOM 2700 C CA . VAL B 1 166 ? -1.789 -5.402 4.129 1 91.12 166 VAL B CA 1
ATOM 2701 C C . VAL B 1 166 ? -0.716 -5.16 5.188 1 91.12 166 VAL B C 1
ATOM 2703 O O . VAL B 1 166 ? 0.477 -5.133 4.875 1 91.12 166 VAL B O 1
ATOM 2706 N N . SER B 1 167 ? -1.136 -5.027 6.434 1 89.06 167 SER B N 1
ATOM 2707 C CA . SER B 1 167 ? -0.191 -4.852 7.531 1 89.06 167 SER B CA 1
ATOM 2708 C C . SER B 1 167 ? 0.705 -6.074 7.688 1 89.06 167 SER B C 1
ATOM 2710 O O . SER B 1 167 ? 1.921 -5.945 7.84 1 89.06 167 SER B O 1
ATOM 2712 N N . ARG B 1 168 ? 0.135 -7.195 7.625 1 89.81 168 ARG B N 1
ATOM 2713 C CA . ARG B 1 168 ? 0.898 -8.43 7.789 1 89.81 168 ARG B CA 1
ATOM 2714 C C . ARG B 1 168 ? 1.833 -8.656 6.605 1 89.81 168 ARG B C 1
ATOM 2716 O O . ARG B 1 168 ? 2.979 -9.07 6.781 1 89.81 168 ARG B O 1
ATOM 2723 N N . ILE B 1 169 ? 1.389 -8.344 5.383 1 92.25 169 ILE B N 1
ATOM 2724 C CA . ILE B 1 169 ? 2.232 -8.445 4.195 1 92.25 169 ILE B CA 1
ATOM 2725 C C . ILE B 1 169 ? 3.436 -7.516 4.34 1 92.25 169 ILE B C 1
ATOM 2727 O O . ILE B 1 169 ? 4.578 -7.93 4.121 1 92.25 169 ILE B O 1
ATOM 2731 N N . SER B 1 170 ? 3.191 -6.387 4.77 1 87.81 170 SER B N 1
ATOM 2732 C CA . SER B 1 170 ? 4.242 -5.383 4.875 1 87.81 170 SER B CA 1
ATOM 2733 C C . SER B 1 170 ? 5.207 -5.711 6.012 1 87.81 170 SER B C 1
ATOM 2735 O O . SER B 1 170 ? 6.402 -5.43 5.918 1 87.81 170 SER B O 1
ATOM 2737 N N . ALA B 1 171 ? 4.68 -6.27 7.035 1 84.62 171 ALA B N 1
ATOM 2738 C CA . ALA B 1 171 ? 5.457 -6.523 8.242 1 84.62 171 ALA B CA 1
ATOM 2739 C C . ALA B 1 171 ? 6.215 -7.844 8.148 1 84.62 171 ALA B C 1
ATOM 2741 O O . ALA B 1 171 ? 7.039 -8.156 9.008 1 84.62 171 ALA B O 1
ATOM 2742 N N . LYS B 1 172 ? 5.906 -8.438 7.113 1 82.62 172 LYS B N 1
ATOM 2743 C CA . LYS B 1 172 ? 6.566 -9.734 6.973 1 82.62 172 LYS B CA 1
ATOM 2744 C C . LYS B 1 172 ? 8.086 -9.586 7.047 1 82.62 172 LYS B C 1
ATOM 2746 O O . LYS B 1 172 ? 8.664 -8.711 6.391 1 82.62 172 LYS B O 1
ATOM 2751 N N . ASP B 1 173 ? 8.898 -10.203 7.879 1 73.38 173 ASP B N 1
ATOM 2752 C CA . ASP B 1 173 ? 10.336 -10.281 8.086 1 73.38 173 ASP B CA 1
ATOM 2753 C C . ASP B 1 173 ? 10.797 -9.242 9.109 1 73.38 173 ASP B C 1
ATOM 2755 O O . ASP B 1 173 ? 11.984 -9.18 9.453 1 73.38 173 ASP B O 1
ATOM 2759 N N . ILE B 1 174 ? 9.867 -8.266 9.438 1 62.97 174 ILE B N 1
ATOM 2760 C CA . ILE B 1 174 ? 10.234 -7.273 10.438 1 62.97 174 ILE B CA 1
ATOM 2761 C C . ILE B 1 174 ? 10.352 -7.941 11.805 1 62.97 174 ILE B C 1
ATOM 2763 O O . ILE B 1 174 ? 11.273 -7.641 12.57 1 62.97 174 ILE B O 1
ATOM 2767 N N . PHE B 1 175 ? 9.297 -8.609 12.32 1 53.5 175 PHE B N 1
ATOM 2768 C CA . PHE B 1 175 ? 9.188 -9.047 13.703 1 53.5 175 PHE B CA 1
ATOM 2769 C C . PHE B 1 175 ? 10.164 -10.188 13.984 1 53.5 175 PHE B C 1
ATOM 2771 O O . PHE B 1 175 ? 10.289 -10.633 15.125 1 53.5 175 PHE B O 1
ATOM 2778 N N . THR B 1 176 ? 10.664 -10.773 13.062 1 43.81 176 THR B N 1
ATOM 2779 C CA . THR B 1 176 ? 11.5 -11.891 13.492 1 43.81 176 THR B CA 1
ATOM 2780 C C . THR B 1 176 ? 12.656 -11.398 14.367 1 43.81 176 THR B C 1
ATOM 2782 O O . THR B 1 176 ? 13.523 -12.188 14.75 1 43.81 176 THR B O 1
ATOM 2785 N N . PHE B 1 177 ? 12.781 -10.156 14.477 1 37.94 177 PHE B N 1
ATOM 2786 C CA . PHE B 1 177 ? 13.953 -9.953 15.328 1 37.94 177 PHE B CA 1
ATOM 2787 C C . PHE B 1 177 ? 13.617 -10.258 16.781 1 37.94 177 PHE B C 1
ATOM 2789 O O . PHE B 1 177 ? 12.664 -9.703 17.344 1 37.94 177 PHE B O 1
ATOM 2796 N N . LYS B 1 178 ? 13.594 -11.508 17.094 1 32.44 178 LYS B N 1
ATOM 2797 C CA . LYS B 1 178 ? 13.617 -11.914 18.5 1 32.44 178 LYS B CA 1
ATOM 2798 C C . LYS B 1 178 ? 14.234 -10.82 19.375 1 32.44 178 LYS B C 1
ATOM 2800 O O . LYS B 1 178 ? 15.352 -10.375 19.125 1 32.44 178 LYS B O 1
ATOM 2805 N N . MET B 1 179 ? 13.266 -9.945 19.984 1 22.91 179 MET B N 1
ATOM 2806 C CA . MET B 1 179 ? 13.641 -9.297 21.234 1 22.91 179 MET B CA 1
ATOM 2807 C C . MET B 1 179 ? 14.484 -10.227 22.094 1 22.91 179 MET B C 1
ATOM 2809 O O . MET B 1 179 ? 14.195 -11.422 22.203 1 22.91 179 MET B O 1
#

Foldseek 3Di:
DAWDKDDADVVLLKIKTKWKWFQWDFLQVVVVCVVVPNAQWAKWQLQQPQAVVLLRLLLNVLSVCVVVVNQPDDHSRLSSQCLLALDVDSVVSCVHTGDDRPDRMIMIMWMGNDDDTSCVVVVVVIDGDIDDRVCSNVNYNVVVNCVRLVPDPVNCVVDPSSVSSSVSSNCRPVPPPDD/DAWDKDDADVVLLKIKTKWKWFQWDFLQVVVVCVVVPNAQWAKWQLQQPQAVVLLRLLLNVLSVCVVVVNQPDDHSRLSSQCLLALDNDSVCSCVHTGDDRPDRMIMIMWMGNDDDTSCVVVVVVIDGDIDDRVCSNVNYNPVVNCVRLVPDPVNCVVDPSSVSSSVSSNCRPVPPPDD